Protein AF-A0A0F5K0W7-F1 (afdb_monomer_lite)

Foldseek 3Di:
DCPVLVVLVVVLVVLDDPPPDLPVCVVVPDPDDDDPPCPPCVVVDDLVVVVVCVVPDDLSSLVSQLSPDVSSVVSSCVSQVLSVVLVVVLVCCLVVVDPLQPCVSLVSLVPRPDPLSSLVSLLSSLVSHPPVSLVVLVVDPDPSSRVLVVLVVVLVVLVVVADFLGPDPSSQSSLLSSLSSCVSSVVPPDLVVNLVSVNRYDPQCLLVSLVVQLVDPVSLVVSLSSLLSQLPPADYAHDLVSLLSSLQSQLLDPPDDDPDPDDPPVLQLQSQVVSVVSCCNRNNDDDPVSVVSSLLSNLLCLLVSADQQRACVSVSSQSSNPNPDLVSQLSSVVSCCVVPVPGHVHPHDRPVVVVVVVVVVVVVVVVVVVDD

Sequence (372 aa):
MQIIPNAFSYASSRLLEPWFSVDDSAKQASCDDVNHSAGTHLENIPGDIFKAGKLQLSTRSIVTLASTSKRLATFMESLFPQLFNALSEIRAVHTGWMPLLSSDVITSIQAHPRKTDQTALLRKLVMGIPASKIFLERALPDGLCIFSADLKSIIAAIEKEISKPTQSSQEAFSLLDILVIRFMSGSGVTRNSLTDSLDLFDKALLPAMIVSVNAEPLLQRLSYEISVYLCARHQVDVSDEVAGIIANNLFFDHNWTPVVWESSFLYKRSKGEFVRKRMESGLGLFTQSQWSAIDKRVASRIHLALPYRPGEKFDDLCQAWREDDAAFVIQAEEATIAAEPHYDFGDRVMVGVHLRSKWAVSATALDLWSGR

Radius of gyration: 25.08 Å; chains: 1; bounding box: 58×55×75 Å

pLDDT: mean 70.67, std 18.23, range [27.05, 95.94]

Secondary structure (DSSP, 8-state):
--HHHHHHHHHHHTS---S--SSHHHHH--SS---TT---GGGGS-HHHHHHTTTT--HHHHHHHHTT-HHHHHHHHHH-HHHHHHHHHHHHHHTTSS-TT-HHHHHHHHTSS-HHHHHHHHHHHHHTS-HHHHHHHHTSPTTT-HHHHHHHHHHHHHHHHS-SS-SSHHHHHHHHHHHHHHHHHTS---HHHHHHHHTTS-GGGHHHHHHHHHT-GGGHHHHHHHHHHHHHH------HHHHHHHHHHHHH-TT---SS-S-TTHHHHTHHHHHHHHHHHHH-PPPHHHHHHHHHHHHTTTGGGS-SS-THHHHHHHHHHSTT-HHHHHHHHHHHHHH-TT---TTPPPHHHHHHHHHHHHHHHHHHHHT-

Structure (mmCIF, N/CA/C/O backbone):
data_AF-A0A0F5K0W7-F1
#
_entry.id   AF-A0A0F5K0W7-F1
#
loop_
_atom_site.group_PDB
_atom_site.id
_atom_site.type_symbol
_atom_site.label_atom_id
_atom_site.label_alt_id
_atom_site.label_comp_id
_atom_site.label_asym_id
_atom_site.label_entity_id
_atom_site.label_seq_id
_atom_site.pdbx_PDB_ins_code
_atom_site.Cartn_x
_atom_site.Cartn_y
_atom_site.Cartn_z
_atom_site.occupancy
_atom_site.B_iso_or_equiv
_atom_site.auth_seq_id
_atom_site.auth_comp_id
_atom_site.auth_asym_id
_atom_site.auth_atom_id
_atom_site.pdbx_PDB_model_num
ATOM 1 N N . MET A 1 1 ? -8.226 -27.671 18.596 1.00 30.97 1 MET A N 1
ATOM 2 C CA . MET A 1 1 ? -9.580 -27.401 18.057 1.00 30.97 1 MET A CA 1
ATOM 3 C C . MET A 1 1 ? -9.562 -26.069 17.283 1.00 30.97 1 MET A C 1
ATOM 5 O O . MET A 1 1 ? -10.127 -25.090 17.736 1.00 30.97 1 MET A O 1
ATOM 9 N N . GLN A 1 2 ? -8.836 -26.010 16.153 1.00 32.31 2 GLN A N 1
ATOM 10 C CA . GLN A 1 2 ? -8.527 -24.781 15.375 1.00 32.31 2 GLN A CA 1
ATOM 11 C C . GLN A 1 2 ? -9.157 -24.766 13.963 1.00 32.31 2 GLN A C 1
ATOM 13 O O . GLN A 1 2 ? -8.896 -23.877 13.160 1.00 32.31 2 GLN A O 1
ATOM 18 N N . ILE A 1 3 ? -9.990 -25.759 13.641 1.00 29.61 3 ILE A N 1
ATOM 19 C CA . ILE A 1 3 ? -10.508 -25.976 12.280 1.00 29.61 3 ILE A CA 1
ATOM 20 C C . ILE A 1 3 ? -11.570 -24.924 11.913 1.00 29.61 3 ILE A C 1
ATOM 22 O O . ILE A 1 3 ? -11.612 -24.444 10.786 1.00 29.61 3 ILE A O 1
ATOM 26 N N . ILE A 1 4 ? -12.385 -24.512 12.888 1.00 35.84 4 ILE A N 1
ATOM 27 C CA . ILE A 1 4 ? -13.509 -23.589 12.685 1.00 35.84 4 ILE A CA 1
ATOM 28 C C . ILE A 1 4 ? -13.036 -22.137 12.427 1.00 35.84 4 ILE A C 1
ATOM 30 O O . ILE A 1 4 ? -13.478 -21.551 11.441 1.00 35.84 4 ILE A O 1
ATOM 34 N N . PRO A 1 5 ? -12.094 -21.554 13.200 1.00 35.94 5 PRO A N 1
ATOM 35 C CA . PRO A 1 5 ? -11.584 -20.199 12.943 1.00 35.94 5 PRO A CA 1
ATOM 36 C C . PRO A 1 5 ? -10.855 -20.066 11.603 1.00 35.94 5 PRO A C 1
ATOM 38 O O . PRO A 1 5 ? -11.023 -19.071 10.901 1.00 35.94 5 PRO A O 1
ATOM 41 N N . ASN A 1 6 ? -10.091 -21.092 11.215 1.00 33.91 6 ASN A N 1
ATOM 42 C CA . ASN A 1 6 ? -9.375 -21.104 9.941 1.00 33.91 6 ASN A CA 1
ATOM 43 C C . ASN A 1 6 ? -10.338 -21.202 8.750 1.00 33.91 6 ASN A C 1
ATOM 45 O O . ASN A 1 6 ? -10.111 -20.542 7.739 1.00 33.91 6 ASN A O 1
ATOM 49 N N . ALA A 1 7 ? -11.443 -21.945 8.882 1.00 33.09 7 ALA A N 1
ATOM 50 C CA . ALA A 1 7 ? -12.484 -22.016 7.858 1.00 33.09 7 ALA A CA 1
ATOM 51 C C . ALA A 1 7 ? -13.219 -20.675 7.674 1.00 33.09 7 ALA A C 1
ATOM 53 O O . ALA A 1 7 ? -13.471 -20.269 6.541 1.00 33.09 7 ALA A O 1
ATOM 54 N N . PHE A 1 8 ? -13.499 -19.945 8.761 1.00 38.56 8 PHE A N 1
ATOM 55 C CA . PHE A 1 8 ? -14.116 -18.614 8.683 1.00 38.56 8 PHE A CA 1
ATOM 56 C C . PHE A 1 8 ? -13.160 -17.541 8.155 1.00 38.56 8 PHE A C 1
ATOM 58 O O . PHE A 1 8 ? -13.559 -16.728 7.323 1.00 38.56 8 PHE A O 1
ATOM 65 N N . SER A 1 9 ? -11.891 -17.573 8.569 1.00 36.81 9 SER A N 1
ATOM 66 C CA . SER A 1 9 ? -10.851 -16.687 8.033 1.00 36.81 9 SER A CA 1
ATOM 67 C C . SER A 1 9 ? -10.654 -16.915 6.526 1.00 36.81 9 SER A C 1
ATOM 69 O O . SER A 1 9 ? -10.636 -15.959 5.751 1.00 36.81 9 SER A O 1
ATOM 71 N N . TYR A 1 10 ? -10.645 -18.177 6.081 1.00 33.28 10 TYR A N 1
ATOM 72 C CA . TYR A 1 10 ? -10.545 -18.556 4.667 1.00 33.28 10 TYR A CA 1
ATOM 73 C C . TYR A 1 10 ? -11.787 -18.188 3.837 1.00 33.28 10 TYR A C 1
ATOM 75 O O . TYR A 1 10 ? -11.666 -17.752 2.695 1.00 33.28 10 TYR A O 1
ATOM 83 N N . ALA A 1 11 ? -12.991 -18.324 4.399 1.00 32.62 11 ALA A N 1
ATOM 84 C CA . ALA A 1 11 ? -14.217 -17.877 3.737 1.00 32.62 11 ALA A CA 1
ATOM 85 C C . ALA A 1 11 ? -14.255 -16.343 3.601 1.00 32.62 11 ALA A C 1
ATOM 87 O O . ALA A 1 11 ? -14.643 -15.828 2.555 1.00 32.62 11 ALA A O 1
ATOM 88 N N . SER A 1 12 ? -13.780 -15.612 4.617 1.00 34.91 12 SER A N 1
ATOM 89 C CA . SER A 1 12 ? -13.708 -14.144 4.596 1.00 34.91 12 SER A CA 1
ATOM 90 C C . SER A 1 12 ? -12.637 -13.592 3.646 1.00 34.91 12 SER A C 1
ATOM 92 O O . SER A 1 12 ? -12.814 -12.513 3.086 1.00 34.91 12 SER A O 1
ATOM 94 N N . SER A 1 13 ? -11.547 -14.333 3.410 1.00 32.16 13 SER A N 1
ATOM 95 C CA . SER A 1 13 ? -10.479 -13.928 2.488 1.00 32.16 13 SER A CA 1
ATOM 96 C C . SER A 1 13 ? -10.826 -14.148 1.013 1.00 32.16 13 SER A C 1
ATOM 98 O O . SER A 1 13 ? -10.194 -13.543 0.153 1.00 32.16 13 SER A O 1
ATOM 100 N N . ARG A 1 14 ? -11.839 -14.970 0.703 1.00 28.52 14 ARG A N 1
ATOM 101 C CA . ARG A 1 14 ? -12.326 -15.198 -0.669 1.00 28.52 14 ARG A CA 1
ATOM 102 C C . ARG A 1 14 ? -13.429 -14.235 -1.126 1.00 28.52 14 ARG A C 1
ATOM 104 O O . ARG A 1 14 ? -13.763 -14.245 -2.303 1.00 28.52 14 ARG A O 1
ATOM 111 N N . LEU A 1 15 ? -13.963 -13.398 -0.235 1.00 33.66 15 LEU A N 1
ATOM 112 C CA . LEU A 1 15 ? -15.050 -12.441 -0.509 1.00 33.66 15 LEU A CA 1
ATOM 113 C C . LEU A 1 15 ? -14.541 -10.995 -0.675 1.00 33.66 15 LEU A C 1
ATOM 115 O O . LEU A 1 15 ? -15.207 -10.040 -0.287 1.00 33.66 15 LEU A O 1
ATOM 119 N N . LEU A 1 16 ? -13.321 -10.829 -1.192 1.00 32.06 16 LEU A N 1
ATOM 120 C CA . LEU A 1 16 ? -12.657 -9.530 -1.305 1.00 32.06 16 LEU A CA 1
ATOM 121 C C . LEU A 1 16 ? -13.256 -8.670 -2.424 1.00 32.06 16 LEU A C 1
ATOM 123 O O . LEU A 1 16 ? -12.760 -8.677 -3.545 1.00 32.06 16 LEU A O 1
ATOM 127 N N . GLU A 1 17 ? -14.242 -7.852 -2.073 1.00 27.05 17 GLU A N 1
ATOM 128 C CA . GLU A 1 17 ? -14.371 -6.509 -2.638 1.00 27.05 17 GLU A CA 1
ATOM 129 C C . GLU A 1 17 ? -13.842 -5.465 -1.637 1.00 27.05 17 GLU A C 1
ATOM 131 O O . GLU A 1 17 ? -13.806 -5.718 -0.421 1.00 27.05 17 GLU A O 1
ATOM 136 N N . PRO A 1 18 ? -13.357 -4.304 -2.122 1.00 36.78 18 PRO A N 1
ATOM 137 C CA . PRO A 1 18 ? -12.965 -3.205 -1.252 1.00 36.78 18 PRO A CA 1
ATOM 138 C C . PRO A 1 18 ? -14.146 -2.779 -0.370 1.00 36.78 18 PRO A C 1
ATOM 140 O O . PRO A 1 18 ? -15.302 -2.988 -0.712 1.00 36.78 18 PRO A O 1
ATOM 143 N N . TRP A 1 19 ? -13.845 -2.179 0.785 1.00 42.19 19 TRP A N 1
ATOM 144 C CA . TRP A 1 19 ? -14.785 -1.742 1.834 1.00 42.19 19 TRP A CA 1
ATOM 145 C C . TRP A 1 19 ? -15.784 -0.638 1.409 1.00 42.19 19 TRP A C 1
ATOM 147 O O . TRP A 1 19 ? -16.228 0.164 2.234 1.00 42.19 19 TRP A O 1
ATOM 157 N N . PHE A 1 20 ? -16.163 -0.584 0.137 1.00 34.59 20 PHE A N 1
ATOM 158 C CA . PHE A 1 20 ? -17.226 0.266 -0.355 1.00 34.59 20 PHE A CA 1
ATOM 159 C C . PHE A 1 20 ? -18.557 -0.462 -0.201 1.00 34.59 20 PHE A C 1
ATOM 161 O O . PHE A 1 20 ? -18.975 -1.269 -1.019 1.00 34.59 20 PHE A O 1
ATOM 168 N N . SER A 1 21 ? -19.226 -0.085 0.886 1.00 37.56 21 SER A N 1
ATOM 169 C CA . SER A 1 21 ? -20.634 -0.335 1.156 1.00 37.56 21 SER A CA 1
ATOM 170 C C . SER A 1 21 ? -20.972 -1.752 1.659 1.00 37.56 21 SER A C 1
ATOM 172 O O . SER A 1 21 ? -20.911 -2.750 0.960 1.00 37.56 21 SER A O 1
ATOM 174 N N . VAL A 1 22 ? -21.412 -1.826 2.914 1.00 40.69 22 VAL A N 1
ATOM 175 C CA . VAL A 1 22 ? -22.275 -2.928 3.384 1.00 40.69 22 VAL A CA 1
ATOM 176 C C . VAL A 1 22 ? -23.749 -2.605 3.071 1.00 40.69 22 VAL A C 1
ATOM 178 O O . VAL A 1 22 ? -24.625 -3.449 3.204 1.00 40.69 22 VAL A O 1
ATOM 181 N N . ASP A 1 23 ? -24.024 -1.380 2.613 1.00 40.03 23 ASP A N 1
ATOM 182 C CA . ASP A 1 23 ? -25.371 -0.824 2.485 1.00 40.03 23 ASP A CA 1
ATOM 183 C C . ASP A 1 23 ? -25.752 -0.490 1.031 1.00 40.03 23 ASP A C 1
ATOM 185 O O . ASP A 1 23 ? -26.920 -0.629 0.683 1.00 40.03 23 ASP A O 1
ATOM 189 N N . ASP A 1 24 ? -24.804 -0.115 0.156 1.00 35.53 24 ASP A N 1
ATOM 190 C CA . ASP A 1 24 ? -25.117 0.072 -1.271 1.00 35.53 24 ASP A CA 1
ATOM 191 C C . ASP A 1 24 ? -25.208 -1.282 -1.975 1.00 35.53 24 ASP A C 1
ATOM 193 O O . ASP A 1 24 ? -26.131 -1.469 -2.748 1.00 35.53 24 ASP A O 1
ATOM 197 N N . SER A 1 25 ? -24.411 -2.289 -1.607 1.00 37.06 25 SER A N 1
ATOM 198 C CA . SER A 1 25 ? -24.543 -3.666 -2.113 1.00 37.06 25 SER A CA 1
ATOM 199 C C . SER A 1 25 ? -25.869 -4.312 -1.688 1.00 37.06 25 SER A C 1
ATOM 201 O O . SER A 1 25 ? -26.486 -5.047 -2.454 1.00 37.06 25 SER A O 1
ATOM 203 N N . ALA A 1 26 ? -26.359 -3.995 -0.483 1.00 37.88 26 ALA A N 1
ATOM 204 C CA . ALA A 1 26 ? -27.650 -4.469 0.021 1.00 37.88 26 ALA A CA 1
ATOM 205 C C . ALA A 1 26 ? -28.857 -3.695 -0.551 1.00 37.88 26 ALA A C 1
ATOM 207 O O . ALA A 1 26 ? -29.987 -4.181 -0.460 1.00 37.88 26 ALA A O 1
ATOM 208 N N . LYS A 1 27 ? -28.632 -2.507 -1.133 1.00 34.78 27 LYS A N 1
ATOM 209 C CA . LYS A 1 27 ? -29.657 -1.682 -1.801 1.00 34.78 27 LYS A CA 1
ATOM 210 C C . LYS A 1 27 ? -29.609 -1.753 -3.334 1.00 34.78 27 LYS A C 1
ATOM 212 O O . LYS A 1 27 ? -30.635 -1.503 -3.957 1.00 34.78 27 LYS A O 1
ATOM 217 N N . GLN A 1 28 ? -28.464 -2.088 -3.932 1.00 34.53 28 GLN A N 1
ATOM 218 C CA . GLN A 1 28 ? -28.233 -2.208 -5.381 1.00 34.53 28 GLN A CA 1
ATOM 219 C C . GLN A 1 28 ? -28.336 -3.640 -5.905 1.00 34.53 28 GLN A C 1
ATOM 221 O O . GLN A 1 28 ? -28.345 -3.819 -7.120 1.00 34.53 28 GLN A O 1
ATOM 226 N N . ALA A 1 29 ? -28.445 -4.653 -5.041 1.00 32.25 29 ALA A N 1
ATOM 227 C CA . ALA A 1 29 ? -28.827 -5.988 -5.482 1.00 32.25 29 ALA A CA 1
ATOM 228 C C . ALA A 1 29 ? -30.265 -5.941 -6.031 1.00 32.25 29 ALA A C 1
ATOM 230 O O . ALA A 1 29 ? -31.238 -6.065 -5.283 1.00 32.25 29 ALA A O 1
ATOM 231 N N . SER A 1 30 ? -30.403 -5.709 -7.340 1.00 28.11 30 SER A N 1
ATOM 232 C CA . SER A 1 30 ? -31.647 -5.950 -8.062 1.00 28.11 30 SER A CA 1
ATOM 233 C C . SER A 1 30 ? -32.025 -7.414 -7.869 1.00 28.11 30 SER A C 1
ATOM 235 O O . SER A 1 30 ? -31.186 -8.296 -8.031 1.00 28.11 30 SER A O 1
ATOM 237 N N . CYS A 1 31 ? -33.282 -7.661 -7.505 1.00 35.91 31 CYS A N 1
ATOM 238 C CA . CYS A 1 31 ? -33.811 -8.979 -7.150 1.00 35.91 31 CYS A CA 1
ATOM 239 C C . CYS A 1 31 ? -33.780 -10.036 -8.265 1.00 35.91 31 CYS A C 1
ATOM 241 O O . CYS A 1 31 ? -34.211 -11.155 -8.008 1.00 35.91 31 CYS A O 1
ATOM 243 N N . ASP A 1 32 ? -33.271 -9.734 -9.453 1.00 33.06 32 ASP A N 1
ATOM 244 C CA . ASP A 1 32 ? -33.371 -10.628 -10.597 1.00 33.06 32 ASP A CA 1
ATOM 245 C C . ASP A 1 32 ? -31.965 -10.951 -11.133 1.00 33.06 32 ASP A C 1
ATOM 247 O O . ASP A 1 32 ? -31.176 -10.052 -11.415 1.00 33.06 32 ASP A O 1
ATOM 251 N N . ASP A 1 33 ? -31.680 -12.254 -11.238 1.00 33.34 33 ASP A N 1
ATOM 252 C CA . ASP A 1 33 ? -30.518 -12.907 -11.871 1.00 33.34 33 ASP A CA 1
ATOM 253 C C . ASP A 1 33 ? -29.258 -13.230 -11.042 1.00 33.34 33 ASP A C 1
ATOM 255 O O . ASP A 1 33 ? -28.126 -13.049 -11.495 1.00 33.34 33 ASP A O 1
ATOM 259 N N . VAL A 1 34 ? -29.418 -13.902 -9.892 1.00 32.62 34 VAL A N 1
ATOM 260 C CA . VAL A 1 34 ? -28.357 -14.800 -9.382 1.00 32.62 34 VAL A CA 1
ATOM 261 C C . VAL A 1 34 ? -28.917 -16.194 -9.103 1.00 32.62 34 VAL A C 1
ATOM 263 O O . VAL A 1 34 ? -29.712 -16.400 -8.189 1.00 32.62 34 VAL A O 1
ATOM 266 N N . ASN A 1 35 ? -28.471 -17.163 -9.910 1.00 28.80 35 ASN A N 1
ATOM 267 C CA . ASN A 1 35 ? -28.761 -18.595 -9.810 1.00 28.80 35 ASN A CA 1
ATOM 268 C C . ASN A 1 35 ? -28.823 -19.102 -8.354 1.00 28.80 35 ASN A C 1
ATOM 270 O O . ASN A 1 35 ? -27.815 -19.151 -7.648 1.00 28.80 35 ASN A O 1
ATOM 274 N N . HIS A 1 36 ? -29.999 -19.579 -7.940 1.00 31.27 36 HIS A N 1
ATOM 275 C CA . HIS A 1 36 ? -30.309 -20.135 -6.615 1.00 31.27 36 HIS A CA 1
ATOM 276 C C . HIS A 1 36 ? -29.598 -21.461 -6.249 1.00 31.27 36 HIS A C 1
ATOM 278 O O . HIS A 1 36 ? -30.048 -22.173 -5.354 1.00 31.27 36 HIS A O 1
ATOM 284 N N . SER A 1 37 ? -28.483 -21.833 -6.885 1.00 30.11 37 SER A N 1
ATOM 285 C CA . SER A 1 37 ? -27.808 -23.116 -6.616 1.00 30.11 37 SER A CA 1
ATOM 286 C C . SER A 1 37 ? -26.616 -23.038 -5.654 1.00 30.11 37 SER A C 1
ATOM 288 O O . SER A 1 37 ? -26.008 -24.066 -5.371 1.00 30.11 37 SER A O 1
ATOM 290 N N . ALA A 1 38 ? -26.282 -21.860 -5.118 1.00 36.34 38 ALA A N 1
ATOM 291 C CA . ALA A 1 38 ? -25.220 -21.683 -4.121 1.00 36.34 38 ALA A CA 1
ATOM 292 C C . ALA A 1 38 ? -25.769 -21.057 -2.828 1.00 36.34 38 ALA A C 1
ATOM 294 O O . ALA A 1 38 ? -25.321 -20.001 -2.392 1.00 36.34 38 ALA A O 1
ATOM 295 N N . GLY A 1 39 ? -26.768 -21.699 -2.212 1.00 39.50 39 GLY A N 1
ATOM 296 C CA . GLY A 1 39 ? -27.176 -21.359 -0.848 1.00 39.50 39 GLY A CA 1
ATOM 297 C C . GLY A 1 39 ? -25.968 -21.479 0.082 1.00 39.50 39 GLY A C 1
ATOM 298 O O . GLY A 1 39 ? -25.408 -22.564 0.250 1.00 39.50 39 GLY A O 1
ATOM 299 N N . THR A 1 40 ? -25.511 -20.361 0.638 1.00 48.56 40 THR A N 1
ATOM 300 C CA . THR A 1 40 ? -24.320 -20.298 1.483 1.00 48.56 40 THR A CA 1
ATOM 301 C C . THR A 1 40 ? -24.533 -21.165 2.727 1.00 48.56 40 THR A C 1
ATOM 303 O O . THR A 1 40 ? -25.289 -20.825 3.633 1.00 48.56 40 THR A O 1
ATOM 306 N N . HIS A 1 41 ? -23.826 -22.300 2.811 1.00 53.25 41 HIS A N 1
ATOM 307 C CA . HIS A 1 41 ? -23.847 -23.232 3.954 1.00 53.25 41 HIS A CA 1
ATOM 308 C C . HIS A 1 41 ? -23.580 -22.568 5.327 1.00 53.25 41 HIS A C 1
ATOM 310 O O . HIS A 1 41 ? -23.827 -23.177 6.366 1.00 53.25 41 HIS A O 1
ATOM 316 N N . LEU A 1 42 ? -23.102 -21.319 5.334 1.00 54.22 42 LEU A N 1
ATOM 317 C CA . LEU A 1 42 ? -22.900 -20.463 6.503 1.00 54.22 42 LEU A CA 1
ATOM 318 C C . LEU A 1 42 ? -24.201 -20.143 7.257 1.00 54.22 42 LEU A C 1
ATOM 320 O O . LEU A 1 42 ? -24.168 -20.035 8.480 1.00 54.22 42 LEU A O 1
ATOM 324 N N . GLU A 1 43 ? -25.343 -20.042 6.571 1.00 55.03 43 GLU A N 1
ATOM 325 C CA . GLU A 1 43 ? -26.634 -19.728 7.212 1.00 55.03 43 GLU A CA 1
ATOM 326 C C . GLU A 1 43 ? -27.202 -20.886 8.046 1.00 55.03 43 GLU A C 1
ATOM 328 O O . GLU A 1 43 ? -28.084 -20.684 8.882 1.00 55.03 43 GLU A O 1
ATOM 333 N N . ASN A 1 44 ? -26.671 -22.094 7.837 1.00 58.22 44 ASN A N 1
ATOM 334 C CA . ASN A 1 44 ? -27.056 -23.305 8.559 1.00 58.22 44 ASN A CA 1
ATOM 335 C C . ASN A 1 44 ? -26.178 -23.566 9.791 1.00 58.22 44 ASN A C 1
ATOM 337 O O . ASN A 1 44 ? -26.414 -24.536 10.511 1.00 58.22 44 ASN A O 1
ATOM 341 N N . ILE A 1 45 ? -25.159 -22.735 10.040 1.00 59.41 45 ILE A N 1
ATOM 342 C CA . ILE A 1 45 ? -24.283 -22.890 11.201 1.00 59.41 45 ILE A CA 1
ATOM 343 C C . ILE A 1 45 ? -25.043 -22.433 12.457 1.00 59.41 45 ILE A C 1
ATOM 345 O O . ILE A 1 45 ? -25.474 -21.279 12.521 1.00 59.41 45 ILE A O 1
ATOM 349 N N . PRO A 1 46 ? -25.193 -23.298 13.481 1.00 59.88 46 PRO A N 1
ATOM 350 C CA . PRO A 1 46 ? -25.851 -22.938 14.730 1.00 59.88 46 PRO A CA 1
ATOM 351 C C . PRO A 1 46 ? -25.249 -21.683 15.360 1.00 59.88 46 PRO A C 1
ATOM 353 O O . PRO A 1 46 ? -24.029 -21.566 15.505 1.00 59.88 46 PRO A O 1
ATOM 356 N N . GLY A 1 47 ? -26.110 -20.769 15.810 1.00 54.72 47 GLY A N 1
ATOM 357 C CA . GLY A 1 47 ? -25.682 -19.511 16.424 1.00 54.72 47 GLY A CA 1
ATOM 358 C C . GLY A 1 47 ? -24.772 -19.692 17.644 1.00 54.72 47 GLY A C 1
ATOM 359 O O . GLY A 1 47 ? -23.959 -18.821 17.946 1.00 54.72 47 GLY A O 1
ATOM 360 N N . ASP A 1 48 ? -24.835 -20.845 18.307 1.00 57.62 48 ASP A N 1
ATOM 361 C CA . ASP A 1 48 ? -23.981 -21.169 19.450 1.00 57.62 48 ASP A CA 1
ATOM 362 C C . ASP A 1 48 ? -22.521 -21.446 19.054 1.00 57.62 48 ASP A C 1
ATOM 364 O O . ASP A 1 48 ? -21.618 -21.177 19.844 1.00 57.62 48 ASP A O 1
ATOM 368 N N . ILE A 1 49 ? -22.255 -21.858 17.807 1.00 59.16 49 ILE A N 1
ATOM 369 C CA . ILE A 1 49 ? -20.890 -21.959 17.262 1.00 59.16 49 ILE A CA 1
ATOM 370 C C . ILE A 1 49 ? -20.299 -20.559 17.056 1.00 59.16 49 ILE A C 1
ATOM 372 O O . ILE A 1 49 ? -19.134 -20.325 17.379 1.00 59.16 49 ILE A O 1
ATOM 376 N N . PHE A 1 50 ? -21.106 -19.595 16.607 1.00 59.78 50 PHE A N 1
ATOM 377 C CA . PHE A 1 50 ? -20.682 -18.195 16.510 1.00 59.78 50 PHE A CA 1
ATOM 378 C C . PHE A 1 50 ? -20.496 -17.543 17.883 1.00 59.78 50 PHE A C 1
ATOM 380 O O . PHE A 1 50 ? -19.544 -16.787 18.076 1.00 59.78 50 PHE A O 1
ATOM 387 N N . LYS A 1 51 ? -21.342 -17.875 18.868 1.00 59.81 51 LYS A N 1
ATOM 388 C CA . LYS A 1 51 ? -21.148 -17.442 20.263 1.00 59.81 51 LYS A CA 1
ATOM 389 C C . LYS A 1 51 ? -19.878 -18.040 20.873 1.00 59.81 51 LYS A C 1
ATOM 391 O O . LYS A 1 51 ? -19.153 -17.323 21.556 1.00 59.81 51 LYS A O 1
ATOM 396 N N . ALA A 1 52 ? -19.568 -19.307 20.597 1.00 57.97 52 ALA A N 1
ATOM 397 C CA . ALA A 1 52 ? -18.324 -19.942 21.037 1.00 57.97 52 ALA A CA 1
ATOM 398 C C . ALA A 1 52 ? -17.090 -19.327 20.348 1.00 57.97 52 ALA A C 1
ATOM 400 O O . ALA A 1 52 ? -16.054 -19.127 20.977 1.00 57.97 52 ALA A O 1
ATOM 401 N N . GLY A 1 53 ? -17.223 -18.950 19.073 1.00 54.19 53 GLY A N 1
ATOM 402 C CA . GLY A 1 53 ? -16.204 -18.237 18.301 1.00 54.19 53 GLY A CA 1
ATOM 403 C C . GLY A 1 53 ? -16.118 -16.737 18.591 1.00 54.19 53 GLY A C 1
ATOM 404 O O . GLY A 1 53 ? -15.246 -16.077 18.021 1.00 54.19 53 GLY A O 1
ATOM 405 N N . LYS A 1 54 ? -16.976 -16.193 19.475 1.00 56.56 54 LYS A N 1
ATOM 406 C CA . LYS A 1 54 ? -17.111 -14.750 19.718 1.00 56.56 54 LYS A CA 1
ATOM 407 C C . LYS A 1 54 ? -15.746 -14.121 19.931 1.00 56.56 54 LYS A C 1
ATOM 409 O O . LYS A 1 54 ? -15.471 -13.133 19.268 1.00 56.56 54 LYS A O 1
ATOM 414 N N . LEU A 1 55 ? -14.890 -14.732 20.757 1.00 52.97 55 LEU A N 1
ATOM 415 C CA . LEU A 1 55 ? -13.550 -14.262 21.149 1.00 52.97 55 LEU A CA 1
ATOM 416 C C . LEU A 1 55 ? -12.453 -14.373 20.078 1.00 52.97 55 LEU A C 1
ATOM 418 O O . LEU A 1 55 ? -11.391 -13.790 20.269 1.00 52.97 55 LEU A O 1
ATOM 422 N N . GLN A 1 56 ? -12.677 -15.102 18.984 1.00 62.16 56 GLN A N 1
ATOM 423 C CA . GLN A 1 56 ? -11.618 -15.449 18.024 1.00 62.16 56 GLN A CA 1
ATOM 424 C C . GLN A 1 56 ? -11.786 -14.796 16.649 1.00 62.16 56 GLN A C 1
ATOM 426 O O . GLN A 1 56 ? -10.832 -14.749 15.876 1.00 62.16 56 GLN A O 1
ATOM 431 N N . LEU A 1 57 ? -12.976 -14.283 16.330 1.00 66.62 57 LEU A N 1
ATOM 432 C CA . LEU A 1 57 ? -13.203 -13.570 15.075 1.00 66.62 57 LEU A CA 1
ATOM 433 C C . LEU A 1 57 ? -12.659 -12.141 15.166 1.00 66.62 57 LEU A C 1
ATOM 435 O O . LEU A 1 57 ? -12.968 -11.411 16.109 1.00 66.62 57 LEU A O 1
ATOM 439 N N . SER A 1 58 ? -11.869 -11.740 14.168 1.00 66.00 58 SER A N 1
ATOM 440 C CA . SER A 1 58 ? -11.427 -10.352 14.010 1.00 66.00 58 SER A CA 1
ATOM 441 C C . SER A 1 58 ? -12.591 -9.450 13.597 1.00 66.00 58 SER A C 1
ATOM 443 O O . SER A 1 58 ? -13.520 -9.913 12.929 1.00 66.00 58 SER A O 1
ATOM 445 N N . THR A 1 59 ? -12.510 -8.149 13.903 1.00 69.25 59 THR A N 1
ATOM 446 C CA . THR A 1 59 ? -13.479 -7.141 13.426 1.00 69.25 59 THR A CA 1
ATOM 447 C C . THR A 1 59 ? -13.763 -7.268 11.929 1.00 69.25 59 THR A C 1
ATOM 449 O O . THR A 1 59 ? -14.919 -7.278 11.513 1.00 69.25 59 THR A O 1
ATOM 452 N N . ARG A 1 60 ? -12.716 -7.447 11.112 1.00 65.88 60 ARG A N 1
ATOM 453 C CA . ARG A 1 60 ? -12.853 -7.646 9.663 1.00 65.88 60 ARG A CA 1
ATOM 454 C C . ARG A 1 60 ? -13.722 -8.856 9.331 1.00 65.88 60 ARG A C 1
ATOM 456 O O . ARG A 1 60 ? -14.632 -8.732 8.527 1.00 65.88 60 ARG A O 1
ATOM 463 N N . SER A 1 61 ? -13.468 -9.997 9.969 1.00 70.19 61 SER A N 1
ATOM 464 C CA . SER A 1 61 ? -14.230 -11.226 9.721 1.00 70.19 61 SER A CA 1
ATOM 465 C C . SER A 1 61 ? -15.698 -11.059 10.109 1.00 70.19 61 SER A C 1
ATOM 467 O O . SER A 1 61 ? -16.576 -11.496 9.375 1.00 70.19 61 SER A O 1
ATOM 469 N N . ILE A 1 62 ? -15.968 -10.394 11.237 1.00 74.75 62 ILE A N 1
ATOM 470 C CA . ILE A 1 62 ? -17.331 -10.131 11.720 1.00 74.75 62 ILE A CA 1
ATOM 471 C C . ILE A 1 62 ? -18.093 -9.252 10.721 1.00 74.75 62 ILE A C 1
ATOM 473 O O . ILE A 1 62 ? -19.216 -9.582 10.344 1.00 74.75 62 ILE A O 1
ATOM 477 N N . VAL A 1 63 ? -17.470 -8.168 10.252 1.00 71.75 63 VAL A N 1
ATOM 478 C CA . VAL A 1 63 ? -18.079 -7.247 9.281 1.00 71.75 63 VAL A CA 1
ATOM 479 C C . VAL A 1 63 ? -18.273 -7.917 7.921 1.00 71.75 63 VAL A C 1
ATOM 481 O O . VAL A 1 63 ? -19.346 -7.793 7.343 1.00 71.75 63 VAL A O 1
ATOM 484 N N . THR A 1 64 ? -17.285 -8.667 7.427 1.00 68.38 64 THR A N 1
ATOM 485 C CA . THR A 1 64 ? -17.410 -9.410 6.164 1.00 68.38 64 THR A CA 1
ATOM 486 C C . THR A 1 64 ? -18.518 -10.454 6.241 1.00 68.38 64 THR A C 1
ATOM 488 O O . THR A 1 64 ? -19.279 -10.605 5.296 1.00 68.38 64 THR A O 1
ATOM 491 N N . LEU A 1 65 ? -18.667 -11.155 7.367 1.00 71.75 65 LEU A N 1
ATOM 492 C CA . LEU A 1 65 ? -19.789 -12.076 7.552 1.00 71.75 65 LEU A CA 1
ATOM 493 C C . LEU A 1 65 ? -21.126 -11.328 7.550 1.00 71.75 65 LEU A C 1
ATOM 495 O O . LEU A 1 65 ? -22.062 -11.773 6.890 1.00 71.75 65 LEU A O 1
ATOM 499 N N . ALA A 1 66 ? -21.211 -10.180 8.222 1.00 74.69 66 ALA A N 1
ATOM 500 C CA . ALA A 1 66 ? -22.414 -9.353 8.207 1.00 74.69 66 ALA A CA 1
ATOM 501 C C . ALA A 1 66 ? -22.776 -8.861 6.796 1.00 74.69 66 ALA A C 1
ATOM 503 O O . ALA A 1 66 ? -23.953 -8.790 6.467 1.00 74.69 66 ALA A O 1
ATOM 504 N N . SER A 1 67 ? -21.794 -8.594 5.932 1.00 67.62 67 SER A N 1
ATOM 505 C CA . SER A 1 67 ? -22.045 -8.134 4.562 1.00 67.62 67 SER A CA 1
ATOM 506 C C . SER A 1 67 ? -22.450 -9.237 3.579 1.00 67.62 67 SER A C 1
ATOM 508 O O . SER A 1 67 ? -22.776 -8.926 2.440 1.00 67.62 67 SER A O 1
ATOM 510 N N . THR A 1 68 ? -22.436 -10.515 3.977 1.00 68.38 68 THR A N 1
ATOM 511 C CA . THR A 1 68 ? -22.791 -11.623 3.065 1.00 68.38 68 THR A CA 1
ATOM 512 C C . THR A 1 68 ? -24.289 -11.835 2.882 1.00 68.38 68 THR A C 1
ATOM 514 O O . THR A 1 68 ? -24.710 -12.239 1.801 1.00 68.38 68 THR A O 1
ATOM 517 N N . SER A 1 69 ? -25.107 -11.606 3.912 1.00 73.38 69 SER A N 1
ATOM 518 C CA . SER A 1 69 ? -26.563 -11.719 3.799 1.00 73.38 69 SER A CA 1
ATOM 519 C C . SER A 1 69 ? -27.271 -10.922 4.886 1.00 73.38 69 SER A C 1
ATOM 521 O O . SER A 1 69 ? -26.748 -10.739 5.983 1.00 73.38 69 SER A O 1
ATOM 523 N N . LYS A 1 70 ? -28.507 -10.486 4.611 1.00 71.50 70 LYS A N 1
ATOM 524 C CA . LYS A 1 70 ? -29.331 -9.719 5.566 1.00 71.50 70 LYS A CA 1
ATOM 525 C C . LYS A 1 70 ? -29.528 -10.461 6.890 1.00 71.50 70 LYS A C 1
ATOM 527 O O . LYS A 1 70 ? -29.523 -9.856 7.955 1.00 71.50 70 LYS A O 1
ATOM 532 N N . ARG A 1 71 ? -29.675 -11.788 6.820 1.00 72.19 71 ARG A N 1
ATOM 533 C CA . ARG A 1 71 ? -29.841 -12.650 7.993 1.00 72.19 71 ARG A CA 1
ATOM 534 C C . ARG A 1 71 ? -28.571 -12.681 8.842 1.00 72.19 71 ARG A C 1
ATOM 536 O O . ARG A 1 71 ? -28.657 -12.567 10.064 1.00 72.19 71 ARG A O 1
ATOM 543 N N . LEU A 1 72 ? -27.407 -12.814 8.204 1.00 71.69 72 LEU A N 1
ATOM 544 C CA . LEU A 1 72 ? -26.118 -12.768 8.892 1.00 71.69 72 LEU A CA 1
ATOM 545 C C . LEU A 1 72 ? -25.814 -11.368 9.430 1.00 71.69 72 LEU A C 1
ATOM 547 O O . LEU A 1 72 ? -25.301 -11.275 10.539 1.00 71.69 72 LEU A O 1
ATOM 551 N N . ALA A 1 73 ? -26.207 -10.301 8.731 1.00 74.25 73 ALA A N 1
ATOM 552 C CA . ALA A 1 73 ? -26.111 -8.928 9.224 1.00 74.25 73 ALA A CA 1
ATOM 553 C C . ALA A 1 73 ? -26.839 -8.761 10.563 1.00 74.25 73 ALA A C 1
ATOM 555 O O . ALA A 1 73 ? -26.200 -8.487 11.577 1.00 74.25 73 ALA A O 1
ATOM 556 N N . THR A 1 74 ? -28.146 -9.046 10.603 1.00 78.31 74 THR A N 1
ATOM 557 C CA . THR A 1 74 ? -28.954 -8.927 11.830 1.00 78.31 74 THR A CA 1
ATOM 558 C C . THR A 1 74 ? -28.409 -9.808 12.956 1.00 78.31 74 THR A C 1
ATOM 560 O O . THR A 1 74 ? -28.380 -9.411 14.123 1.00 78.31 74 THR A O 1
ATOM 563 N N . PHE A 1 75 ? -27.937 -11.010 12.620 1.00 78.69 75 PHE A N 1
ATOM 564 C CA . PHE A 1 75 ? -27.346 -11.913 13.599 1.00 78.69 75 PHE A CA 1
ATOM 565 C C . PHE A 1 75 ? -26.024 -11.371 14.170 1.00 78.69 75 PHE A C 1
ATOM 567 O O . PHE A 1 75 ? -25.854 -11.345 15.391 1.00 78.69 75 PHE A O 1
ATOM 574 N N . MET A 1 76 ? -25.109 -10.886 13.327 1.00 80.81 76 MET A N 1
ATOM 575 C CA . MET A 1 76 ? -23.832 -10.310 13.762 1.00 80.81 76 MET A CA 1
ATOM 576 C C . MET A 1 76 ? -24.023 -9.014 14.552 1.00 80.81 76 MET A C 1
ATOM 578 O O . MET A 1 76 ? -23.377 -8.845 15.587 1.00 80.81 76 MET A O 1
ATOM 582 N N . GLU A 1 77 ? -24.945 -8.147 14.135 1.00 82.06 77 GLU A N 1
ATOM 583 C CA . GLU A 1 77 ? -25.324 -6.933 14.869 1.00 82.06 77 GLU A CA 1
ATOM 584 C C . GLU A 1 77 ? -25.811 -7.263 16.283 1.00 82.06 77 GLU A C 1
ATOM 586 O O . GLU A 1 77 ? -25.367 -6.649 17.253 1.00 82.06 77 GLU A O 1
ATOM 591 N N . SER A 1 78 ? -26.642 -8.300 16.427 1.00 82.12 78 SER A N 1
ATOM 592 C CA . SER A 1 78 ? -27.121 -8.745 17.741 1.00 82.12 78 SER A CA 1
ATOM 593 C C . SER A 1 78 ? -26.007 -9.318 18.632 1.00 82.12 78 SER A C 1
ATOM 595 O O . SER A 1 78 ? -26.034 -9.159 19.854 1.00 82.12 78 SER A O 1
ATOM 597 N N . LEU A 1 79 ? -25.005 -9.979 18.040 1.00 78.50 79 LEU A N 1
ATOM 598 C CA . LEU A 1 79 ? -23.893 -10.589 18.773 1.00 78.50 79 LEU A CA 1
ATOM 599 C C . LEU A 1 79 ? -22.807 -9.583 19.171 1.00 78.50 79 LEU A C 1
ATOM 601 O O . LEU A 1 79 ? -22.161 -9.769 20.215 1.00 78.50 79 LEU A O 1
ATOM 605 N N . PHE A 1 80 ? -22.604 -8.543 18.361 1.00 77.44 80 PHE A N 1
ATOM 606 C CA . PHE A 1 80 ? -21.537 -7.550 18.502 1.00 77.44 80 PHE A CA 1
ATOM 607 C C . PHE A 1 80 ? -22.072 -6.104 18.477 1.00 77.44 80 PHE A C 1
ATOM 609 O O . PHE A 1 80 ? -21.556 -5.278 17.724 1.00 77.44 80 PHE A O 1
ATOM 616 N N . PRO A 1 81 ? -23.059 -5.748 19.319 1.00 80.19 81 PRO A N 1
ATOM 617 C CA . PRO A 1 81 ? -23.744 -4.457 19.226 1.00 80.19 81 PRO A CA 1
ATOM 618 C C . PRO A 1 81 ? -22.792 -3.266 19.389 1.00 80.19 81 PRO A C 1
ATOM 620 O O . PRO A 1 81 ? -22.904 -2.282 18.673 1.00 80.19 81 PRO A O 1
ATOM 623 N N . GLN A 1 82 ? -21.791 -3.374 20.267 1.00 78.81 82 GLN A N 1
ATOM 624 C CA . GLN A 1 82 ? -20.787 -2.323 20.475 1.00 78.81 82 GLN A CA 1
ATOM 625 C C . GLN A 1 82 ? -19.934 -2.062 19.225 1.00 78.81 82 GLN A C 1
ATOM 627 O O . GLN A 1 82 ? -19.632 -0.913 18.920 1.00 78.81 82 GLN A O 1
ATOM 632 N N . LEU A 1 83 ? -19.577 -3.113 18.479 1.00 78.88 83 LEU A N 1
ATOM 633 C CA . LEU A 1 83 ? -18.809 -2.978 17.243 1.00 78.88 83 LEU A CA 1
ATOM 634 C C . LEU A 1 83 ? -19.629 -2.257 16.170 1.00 78.88 83 LEU A C 1
ATOM 636 O O . LEU A 1 83 ? -19.143 -1.317 15.548 1.00 78.88 83 LEU A O 1
ATOM 640 N N . PHE A 1 84 ? -20.874 -2.688 15.956 1.00 80.62 84 PHE A N 1
ATOM 641 C CA . PHE A 1 84 ? -21.735 -2.101 14.929 1.00 80.62 84 PHE A CA 1
ATOM 642 C C . PHE A 1 84 ? -22.195 -0.683 15.288 1.00 80.62 84 PHE A C 1
ATOM 644 O O . PHE A 1 84 ? -22.258 0.162 14.397 1.00 80.62 84 PHE A O 1
ATOM 651 N N . ASN A 1 85 ? -22.394 -0.379 16.575 1.00 81.56 85 ASN A N 1
ATOM 652 C CA . ASN A 1 85 ? -22.635 0.989 17.039 1.00 81.56 85 ASN A CA 1
ATOM 653 C C . ASN A 1 85 ? -21.439 1.900 16.729 1.00 81.56 85 ASN A C 1
ATOM 655 O O . ASN A 1 85 ? -21.616 2.919 16.063 1.00 81.56 85 ASN A O 1
ATOM 659 N N . ALA A 1 86 ? -20.218 1.496 17.103 1.00 76.62 86 ALA A N 1
ATOM 660 C CA . ALA A 1 86 ? -19.010 2.264 16.797 1.00 76.62 86 ALA A CA 1
ATOM 661 C C . ALA A 1 86 ? -18.824 2.461 15.280 1.00 76.62 86 ALA A C 1
ATOM 663 O O . ALA A 1 86 ? -18.480 3.547 14.822 1.00 76.62 86 ALA A O 1
ATOM 664 N N . LEU A 1 87 ? -19.098 1.434 14.468 1.00 78.31 87 LEU A N 1
ATOM 665 C CA . LEU A 1 87 ? -19.044 1.539 13.006 1.00 78.31 87 LEU A CA 1
ATOM 666 C C . LEU A 1 87 ? -20.089 2.509 12.437 1.00 78.31 87 LEU A C 1
ATOM 668 O O . LEU A 1 87 ? -19.777 3.254 11.504 1.00 78.31 87 LEU A O 1
ATOM 672 N N . SER A 1 88 ? -21.305 2.507 12.983 1.00 78.56 88 SER A N 1
ATOM 673 C CA . SER A 1 88 ? -22.371 3.433 12.593 1.00 78.56 88 SER A CA 1
ATOM 674 C C . SER A 1 88 ? -21.999 4.882 12.917 1.00 78.56 88 SER A C 1
ATOM 676 O O . SER A 1 88 ? -22.151 5.769 12.078 1.00 78.56 88 SER A O 1
ATOM 678 N N . GLU A 1 89 ? -21.445 5.122 14.102 1.00 75.50 89 GLU A N 1
ATOM 679 C CA . GLU A 1 89 ? -20.978 6.441 14.538 1.00 75.50 89 GLU A CA 1
ATOM 680 C C . GLU A 1 89 ? -19.800 6.950 13.697 1.00 75.50 89 GLU A C 1
ATOM 682 O O . GLU A 1 89 ? -19.820 8.089 13.226 1.00 75.50 89 GLU A O 1
ATOM 687 N N . ILE A 1 90 ? -18.814 6.091 13.409 1.00 73.00 90 ILE A N 1
ATOM 688 C CA . ILE A 1 90 ? -17.713 6.406 12.486 1.00 73.00 90 ILE A CA 1
ATOM 689 C C . ILE A 1 90 ? -18.266 6.852 11.124 1.00 73.00 90 ILE A C 1
ATOM 691 O O . ILE A 1 90 ? -17.828 7.865 10.575 1.00 73.00 90 ILE A O 1
ATOM 695 N N . ARG A 1 91 ? -19.262 6.135 10.585 1.00 73.88 91 ARG A N 1
ATOM 696 C CA . ARG A 1 91 ? -19.896 6.497 9.310 1.00 73.88 91 ARG A CA 1
ATOM 697 C C . ARG A 1 91 ? -20.586 7.855 9.389 1.00 73.88 91 ARG A C 1
ATOM 699 O O . ARG A 1 91 ? -20.439 8.642 8.459 1.00 73.88 91 ARG A O 1
ATOM 706 N N . ALA A 1 92 ? -21.307 8.140 10.471 1.00 70.06 92 ALA A N 1
ATOM 707 C CA . ALA A 1 92 ? -21.980 9.424 10.658 1.00 70.06 92 ALA A CA 1
ATOM 708 C C . ALA A 1 92 ? -20.988 10.603 10.683 1.00 70.06 92 ALA A C 1
ATOM 710 O O . ALA A 1 92 ? -21.281 11.674 10.145 1.00 70.06 92 ALA A O 1
ATOM 711 N N . VAL A 1 93 ? -19.787 10.400 11.236 1.00 69.56 93 VAL A N 1
ATOM 712 C CA . VAL A 1 93 ? -18.686 11.376 11.156 1.00 69.56 93 VAL A CA 1
ATOM 713 C C . VAL A 1 93 ? -18.201 11.543 9.712 1.00 69.56 93 VAL A C 1
ATOM 715 O O . VAL A 1 93 ? -18.044 12.674 9.236 1.00 69.56 93 VAL A O 1
ATOM 718 N N . HIS A 1 94 ? -17.993 10.439 8.987 1.00 71.56 94 HIS A N 1
ATOM 719 C CA . HIS A 1 94 ? -17.512 10.458 7.597 1.00 71.56 94 HIS A CA 1
ATOM 720 C C . HIS A 1 94 ? -18.498 11.131 6.638 1.00 71.56 94 HIS A C 1
ATOM 722 O O . HIS A 1 94 ? -18.083 11.928 5.799 1.00 71.56 94 HIS A O 1
ATOM 728 N N . THR A 1 95 ? -19.802 10.888 6.789 1.00 68.62 95 THR A N 1
ATOM 729 C CA . THR A 1 95 ? -20.848 11.525 5.968 1.00 68.62 95 THR A CA 1
ATOM 730 C C . THR A 1 95 ? -21.124 12.976 6.369 1.00 68.62 95 THR A C 1
ATOM 732 O O . THR A 1 95 ? -21.891 13.661 5.694 1.00 68.62 95 THR A O 1
ATOM 735 N N . GLY A 1 96 ? -20.502 13.471 7.446 1.00 61.12 96 GLY A N 1
ATOM 736 C CA . GLY A 1 96 ? -20.687 14.832 7.951 1.00 61.12 96 GLY A CA 1
ATOM 737 C C . GLY A 1 96 ? -22.001 15.054 8.699 1.00 61.12 96 GLY A C 1
ATOM 738 O O . GLY A 1 96 ? -22.366 16.203 8.931 1.00 61.12 96 GLY A O 1
ATOM 739 N N . TRP A 1 97 ? -22.699 13.978 9.068 1.00 52.50 97 TRP A N 1
ATOM 740 C CA . TRP A 1 97 ? -23.942 14.022 9.843 1.00 52.50 97 TRP A CA 1
ATOM 741 C C . TRP A 1 97 ? -23.675 14.278 11.328 1.00 52.50 97 TRP A C 1
ATOM 743 O O . TRP A 1 97 ? -24.516 14.853 12.013 1.00 52.50 97 TRP A O 1
ATOM 753 N N . MET A 1 98 ? -22.490 13.900 11.811 1.00 54.69 98 MET A N 1
ATOM 754 C CA . MET A 1 98 ? -21.980 14.288 13.123 1.00 54.69 98 MET A CA 1
ATOM 755 C C . MET A 1 98 ? -20.796 15.253 12.972 1.00 54.69 98 MET A C 1
ATOM 757 O O . MET A 1 98 ? -19.986 15.104 12.046 1.00 54.69 98 MET A O 1
ATOM 761 N N . PRO A 1 99 ? -20.663 16.251 13.867 1.00 57.22 99 PRO A N 1
ATOM 762 C CA . PRO A 1 99 ? -19.448 17.047 13.930 1.00 57.22 99 PRO A CA 1
ATOM 763 C C . PRO A 1 99 ? -18.251 16.128 14.194 1.00 57.22 99 PRO A C 1
ATOM 765 O O . PRO A 1 99 ? -18.359 15.147 14.925 1.00 57.22 99 PRO A O 1
ATOM 768 N N . LEU A 1 100 ? -17.084 16.484 13.645 1.00 54.59 100 LEU A N 1
ATOM 769 C CA . LEU A 1 100 ? -15.823 15.743 13.829 1.00 54.59 100 LEU A CA 1
ATOM 770 C C . LEU A 1 100 ? -15.415 15.567 15.310 1.00 54.59 100 LEU A C 1
ATOM 772 O O . LEU A 1 100 ? -14.499 14.818 15.621 1.00 54.59 100 LEU A O 1
ATOM 776 N N . LEU A 1 101 ? -16.082 16.319 16.190 1.00 51.28 101 LEU A N 1
ATOM 777 C CA . LEU A 1 101 ? -15.714 16.669 17.554 1.00 51.28 101 LEU A CA 1
ATOM 778 C C . LEU A 1 101 ? -16.578 15.985 18.625 1.00 51.28 101 LEU A C 1
ATOM 780 O O . LEU A 1 101 ? -16.483 16.365 19.788 1.00 51.28 101 LEU A O 1
ATOM 784 N N . SER A 1 102 ? -17.453 15.028 18.292 1.00 54.62 102 SER A N 1
ATOM 785 C CA . SER A 1 102 ? -18.181 14.327 19.357 1.00 54.62 102 SER A CA 1
ATOM 786 C C . SER A 1 102 ? -17.233 13.348 20.052 1.00 54.62 102 SER A C 1
ATOM 788 O O . SER A 1 102 ? -16.887 12.310 19.476 1.00 54.62 102 SER A O 1
ATOM 790 N N . SER A 1 103 ? -16.861 13.648 21.302 1.00 59.78 103 SER A N 1
ATOM 791 C CA . SER A 1 103 ? -16.183 12.714 22.217 1.00 59.78 103 SER A CA 1
ATOM 792 C C . SER A 1 103 ? -16.888 11.355 22.297 1.00 59.78 103 SER A C 1
ATOM 794 O O . SER A 1 103 ? -16.274 10.357 22.665 1.00 59.78 103 SER A O 1
ATOM 796 N N . ASP A 1 104 ? -18.162 11.305 21.911 1.00 68.38 104 ASP A N 1
ATOM 797 C CA . ASP A 1 104 ? -19.027 10.131 21.927 1.00 68.38 104 ASP A CA 1
ATOM 798 C C . ASP A 1 104 ? -18.501 8.986 21.051 1.00 68.38 104 ASP A C 1
ATOM 800 O O . ASP A 1 104 ? -18.452 7.854 21.523 1.00 68.38 104 ASP A O 1
ATOM 804 N N . VAL A 1 105 ? -17.993 9.261 19.838 1.00 73.75 105 VAL A N 1
ATOM 805 C CA . VAL A 1 105 ? -17.463 8.200 18.951 1.00 73.75 105 VAL A CA 1
ATOM 806 C C . VAL A 1 105 ? -16.185 7.596 19.520 1.00 73.75 105 VAL A C 1
ATOM 808 O O . VAL A 1 105 ? -15.991 6.382 19.518 1.00 73.75 105 VAL A O 1
ATOM 811 N N . ILE A 1 106 ? -15.304 8.444 20.047 1.00 76.06 106 ILE A N 1
ATOM 812 C CA . ILE A 1 106 ? -14.076 7.999 20.704 1.00 76.06 106 ILE A CA 1
ATOM 813 C C . ILE A 1 106 ? -14.417 7.163 21.944 1.00 76.06 106 ILE A C 1
ATOM 815 O O . ILE A 1 106 ? -13.879 6.069 22.110 1.00 76.06 106 ILE A O 1
ATOM 819 N N . THR A 1 107 ? -15.353 7.637 22.767 1.00 77.88 107 THR A N 1
ATOM 820 C CA . THR A 1 107 ? -15.840 6.924 23.959 1.00 77.88 107 THR A CA 1
ATOM 821 C C . THR A 1 107 ? -16.432 5.563 23.590 1.00 77.88 107 THR A C 1
ATOM 823 O O . THR A 1 107 ? -16.131 4.558 24.232 1.00 77.88 107 THR A O 1
ATOM 826 N N . SER A 1 108 ? -17.222 5.503 22.520 1.00 75.94 108 SER A N 1
ATOM 827 C CA . SER A 1 108 ? -17.825 4.280 21.986 1.00 75.94 108 SER A CA 1
ATOM 828 C C . SER A 1 108 ? -16.773 3.273 21.519 1.00 75.94 108 SER A C 1
ATOM 830 O O . SER A 1 108 ? -16.829 2.093 21.877 1.00 75.94 108 SER A O 1
ATOM 832 N N . ILE A 1 109 ? -15.736 3.740 20.814 1.00 79.75 109 ILE A N 1
ATOM 833 C CA . ILE A 1 109 ? -14.601 2.897 20.425 1.00 79.75 109 ILE A CA 1
ATOM 834 C C . ILE A 1 109 ? -13.857 2.390 21.668 1.00 79.75 109 ILE A C 1
ATOM 836 O O . ILE A 1 109 ? -13.569 1.199 21.756 1.00 79.75 109 ILE A O 1
ATOM 840 N N . GLN A 1 110 ? -13.586 3.245 22.656 1.00 78.94 110 GLN A N 1
ATOM 841 C CA . GLN A 1 110 ? -12.914 2.851 23.903 1.00 78.94 110 GLN A CA 1
ATOM 842 C C . GLN A 1 110 ? -13.734 1.880 24.760 1.00 78.94 110 GLN A C 1
ATOM 844 O O . GLN A 1 110 ? -13.159 1.051 25.467 1.00 78.94 110 GLN A O 1
ATOM 849 N N . ALA A 1 111 ? -15.063 1.941 24.684 1.00 77.62 111 ALA A N 1
ATOM 850 C CA . ALA A 1 111 ? -15.952 1.005 25.363 1.00 77.62 111 ALA A CA 1
ATOM 851 C C . ALA A 1 111 ? -15.902 -0.412 24.759 1.00 77.62 111 ALA A C 1
ATOM 853 O O . ALA A 1 111 ? -16.422 -1.357 25.360 1.00 77.62 111 ALA A O 1
ATOM 854 N N . HIS A 1 112 ? -15.274 -0.592 23.590 1.00 74.69 112 HIS A N 1
ATOM 855 C CA . HIS A 1 112 ? -15.144 -1.899 22.962 1.00 74.69 112 HIS A CA 1
ATOM 856 C C . HIS A 1 112 ? -14.224 -2.823 23.790 1.00 74.69 112 HIS A C 1
ATOM 858 O O . HIS A 1 112 ? -13.095 -2.449 24.103 1.00 74.69 112 HIS A O 1
ATOM 864 N N . PRO A 1 113 ? -14.631 -4.065 24.111 1.00 69.56 113 PRO A N 1
ATOM 865 C CA . PRO A 1 113 ? -13.933 -4.920 25.077 1.00 69.56 113 PRO A CA 1
ATOM 866 C C . PRO A 1 113 ? -12.578 -5.443 24.585 1.00 69.56 113 PRO A C 1
ATOM 868 O O . PRO A 1 113 ? -11.762 -5.904 25.381 1.00 69.56 113 PRO A O 1
ATOM 871 N N . ARG A 1 114 ? -12.329 -5.410 23.270 1.00 70.56 114 ARG A N 1
ATOM 872 C CA . ARG A 1 114 ? -11.060 -5.843 22.669 1.00 70.56 114 ARG A CA 1
ATOM 873 C C . ARG A 1 114 ? -10.226 -4.657 22.233 1.00 70.56 114 ARG A C 1
ATOM 875 O O . ARG A 1 114 ? -10.558 -4.019 21.240 1.00 70.56 114 ARG A O 1
ATOM 882 N N . LYS A 1 115 ? -9.096 -4.451 22.906 1.00 70.88 115 LYS A N 1
ATOM 883 C CA . LYS A 1 115 ? -8.143 -3.362 22.637 1.00 70.88 115 LYS A CA 1
ATOM 884 C C . LYS A 1 115 ? -7.655 -3.302 21.189 1.00 70.88 115 LYS A C 1
ATOM 886 O O . LYS A 1 115 ? -7.508 -2.228 20.629 1.00 70.88 115 LYS A O 1
ATOM 891 N N . THR A 1 116 ? -7.482 -4.446 20.541 1.00 68.12 116 THR A N 1
ATOM 892 C CA . THR A 1 116 ? -7.031 -4.481 19.139 1.00 68.12 116 THR A CA 1
ATOM 893 C C . THR A 1 116 ? -8.107 -4.126 18.139 1.00 68.12 116 THR A C 1
ATOM 895 O O . THR A 1 116 ? -7.810 -3.628 17.060 1.00 68.12 116 THR A O 1
ATOM 898 N N . ASP A 1 117 ? -9.368 -4.343 18.502 1.00 74.50 117 ASP A N 1
ATOM 899 C CA . ASP A 1 117 ? -10.469 -3.806 17.716 1.00 74.50 117 ASP A CA 1
ATOM 900 C C . ASP A 1 117 ? -10.568 -2.289 17.938 1.00 74.50 117 ASP A C 1
ATOM 902 O O . ASP A 1 117 ? -10.873 -1.570 16.994 1.00 74.50 117 ASP A O 1
ATOM 906 N N . GLN A 1 118 ? -10.210 -1.776 19.127 1.00 82.06 118 GLN A N 1
ATOM 907 C CA . GLN A 1 118 ? -10.148 -0.329 19.375 1.00 82.06 118 GLN A CA 1
ATOM 908 C C . GLN A 1 118 ? -9.143 0.360 18.442 1.00 82.06 118 GLN A C 1
ATOM 910 O O . GLN A 1 118 ? -9.502 1.341 17.797 1.00 82.06 118 GLN A O 1
ATOM 915 N N . THR A 1 119 ? -7.912 -0.150 18.306 1.00 81.12 119 THR A N 1
ATOM 916 C CA . THR A 1 119 ? -6.911 0.451 17.399 1.00 81.12 119 THR A CA 1
ATOM 917 C C . THR A 1 119 ? -7.343 0.394 15.937 1.00 81.12 119 THR A C 1
ATOM 919 O O . THR A 1 119 ? -7.211 1.389 15.222 1.00 81.12 119 THR A O 1
ATOM 922 N N . ALA A 1 120 ? -7.935 -0.722 15.504 1.00 80.50 120 ALA A N 1
ATOM 923 C CA . ALA A 1 120 ? -8.453 -0.864 14.146 1.00 80.50 120 ALA A CA 1
ATOM 924 C C . ALA A 1 120 ? -9.627 0.097 13.868 1.00 80.50 120 ALA A C 1
ATOM 926 O O . ALA A 1 120 ? -9.701 0.709 12.798 1.00 80.50 120 ALA A O 1
ATOM 927 N N . LEU A 1 121 ? -10.533 0.274 14.835 1.00 82.50 121 LEU A N 1
ATOM 928 C CA . LEU A 1 121 ? -11.653 1.215 14.746 1.00 82.50 121 LEU A CA 1
ATOM 929 C C . LEU A 1 121 ? -11.176 2.673 14.755 1.00 82.50 121 LEU A C 1
ATOM 931 O O . LEU A 1 121 ? -11.669 3.469 13.957 1.00 82.50 121 LEU A O 1
ATOM 935 N N . LEU A 1 122 ? -10.180 3.016 15.577 1.00 84.25 122 LEU A N 1
ATOM 936 C CA . LEU A 1 122 ? -9.553 4.342 15.575 1.00 84.25 122 LEU A CA 1
ATOM 937 C C . LEU A 1 122 ? -8.879 4.643 14.233 1.00 84.25 122 LEU A C 1
ATOM 939 O O . LEU A 1 122 ? -9.059 5.731 13.685 1.00 84.25 122 LEU A O 1
ATOM 943 N N . ARG A 1 123 ? -8.157 3.674 13.657 1.00 83.88 123 ARG A N 1
ATOM 944 C CA . ARG A 1 123 ? -7.588 3.803 12.309 1.00 83.88 123 ARG A CA 1
ATOM 945 C C . ARG A 1 123 ? -8.682 4.077 11.284 1.00 83.88 123 ARG A C 1
ATOM 947 O O . ARG A 1 123 ? -8.535 4.994 10.479 1.00 83.88 123 ARG A O 1
ATOM 954 N N . LYS A 1 124 ? -9.788 3.328 11.333 1.00 80.38 124 LYS A N 1
ATOM 955 C CA . LYS A 1 124 ? -10.933 3.520 10.431 1.00 80.38 124 LYS A CA 1
ATOM 956 C C . LYS A 1 124 ? -11.557 4.906 10.583 1.00 80.38 124 LYS A C 1
ATOM 958 O O . LYS A 1 124 ? -11.851 5.544 9.575 1.00 80.38 124 LYS A O 1
ATOM 963 N N . LEU A 1 125 ? -11.740 5.370 11.820 1.00 81.69 125 LEU A N 1
ATOM 964 C CA . LEU A 1 125 ? -12.246 6.709 12.106 1.00 81.69 125 LEU A CA 1
ATOM 965 C C . LEU A 1 125 ? -11.373 7.755 11.415 1.00 81.69 125 LEU A C 1
ATOM 967 O O . LEU A 1 125 ? -11.880 8.498 10.580 1.00 81.69 125 LEU A O 1
ATOM 971 N N . VAL A 1 126 ? -10.069 7.749 11.697 1.00 79.62 126 VAL A N 1
ATOM 972 C CA . VAL A 1 126 ? -9.114 8.752 11.204 1.00 79.62 126 VAL A CA 1
ATOM 973 C C . VAL A 1 126 ? -8.972 8.718 9.683 1.00 79.62 126 VAL A C 1
ATOM 975 O O . VAL A 1 126 ? -8.927 9.772 9.055 1.00 79.62 126 VAL A O 1
ATOM 978 N N . MET A 1 127 ? -8.941 7.532 9.071 1.00 77.69 127 MET A N 1
ATOM 979 C CA . MET A 1 127 ? -8.777 7.395 7.620 1.00 77.69 127 MET A CA 1
ATOM 980 C C . MET A 1 127 ? -9.934 7.984 6.806 1.00 77.69 127 MET A C 1
ATOM 982 O O . MET A 1 127 ? -9.707 8.425 5.684 1.00 77.69 127 MET A O 1
ATOM 986 N N . GLY A 1 128 ? -11.155 8.009 7.345 1.00 72.69 128 GLY A N 1
ATOM 987 C CA . GLY A 1 128 ? -12.296 8.616 6.650 1.00 72.69 128 GLY A CA 1
ATOM 988 C C . GLY A 1 128 ? -12.561 10.075 7.024 1.00 72.69 128 GLY A C 1
ATOM 989 O O . GLY A 1 128 ? -13.554 10.645 6.573 1.00 72.69 128 GLY A O 1
ATOM 990 N N . ILE A 1 129 ? -11.699 10.706 7.829 1.00 73.31 129 ILE A N 1
ATOM 991 C CA . ILE A 1 129 ? -11.777 12.150 8.060 1.00 73.31 129 ILE A CA 1
ATOM 992 C C . ILE A 1 129 ? -11.231 12.873 6.816 1.00 73.31 129 ILE A C 1
ATOM 994 O O . ILE A 1 129 ? -10.071 12.670 6.451 1.00 73.31 129 ILE A O 1
ATOM 998 N N . PRO A 1 130 ? -12.006 13.775 6.181 1.00 68.12 130 PRO A N 1
ATOM 999 C CA . PRO A 1 130 ? -11.506 14.578 5.071 1.00 68.12 130 PRO A CA 1
ATOM 1000 C C . PRO A 1 130 ? -10.283 15.410 5.476 1.00 68.12 130 PRO A C 1
ATOM 1002 O O . PRO A 1 130 ? -10.309 16.101 6.497 1.00 68.12 130 PRO A O 1
ATOM 1005 N N . ALA A 1 131 ? -9.243 15.424 4.636 1.00 65.75 131 ALA A N 1
ATOM 1006 C CA . ALA A 1 131 ? -7.999 16.155 4.905 1.00 65.75 131 ALA A CA 1
ATOM 1007 C C . ALA A 1 131 ? -8.219 17.651 5.202 1.00 65.75 131 ALA A C 1
ATOM 1009 O O . ALA A 1 131 ? -7.519 18.229 6.033 1.00 65.75 131 ALA A O 1
ATOM 1010 N N . SER A 1 132 ? -9.229 18.272 4.583 1.00 61.28 132 SER A N 1
ATOM 1011 C CA . SER A 1 132 ? -9.613 19.662 4.850 1.00 61.28 132 SER A CA 1
ATOM 1012 C C . SER A 1 132 ? -10.104 19.880 6.283 1.00 61.28 132 SER A C 1
ATOM 1014 O O . SER A 1 132 ? -9.792 20.908 6.877 1.00 61.28 132 SER A O 1
ATOM 1016 N N . LYS A 1 133 ? -10.813 18.912 6.876 1.00 65.88 133 LYS A N 1
ATOM 1017 C CA . LYS A 1 133 ? -11.269 18.994 8.271 1.00 65.88 133 LYS A CA 1
ATOM 1018 C C . LYS A 1 133 ? -10.105 18.837 9.251 1.00 65.88 133 LYS A C 1
ATOM 1020 O O . LYS A 1 133 ? -10.039 19.590 10.214 1.00 65.88 133 LYS A O 1
ATOM 1025 N N . ILE A 1 134 ? -9.152 17.947 8.957 1.00 65.12 134 ILE A N 1
ATOM 1026 C CA . ILE A 1 134 ? -7.905 17.812 9.734 1.00 65.12 134 ILE A CA 1
ATOM 1027 C C . ILE A 1 134 ? -7.102 19.117 9.680 1.00 65.12 134 ILE A C 1
ATOM 1029 O O . ILE A 1 134 ? -6.585 19.582 10.693 1.00 65.12 134 ILE A O 1
ATOM 1033 N N . PHE A 1 135 ? -7.000 19.730 8.499 1.00 63.94 135 PHE A N 1
ATOM 1034 C CA . PHE A 1 135 ? -6.302 21.002 8.326 1.00 63.94 135 PHE A CA 1
ATOM 1035 C C . PHE A 1 135 ? -6.966 22.142 9.109 1.00 63.94 135 PHE A C 1
ATOM 1037 O O . PHE A 1 135 ? -6.274 22.893 9.790 1.00 63.94 135 PHE A O 1
ATOM 1044 N N . LEU A 1 136 ? -8.297 22.248 9.048 1.00 65.69 136 LEU A N 1
ATOM 1045 C CA . LEU A 1 136 ? -9.057 23.248 9.801 1.00 65.69 136 LEU A CA 1
ATOM 1046 C C . LEU A 1 136 ? -8.893 23.077 11.311 1.00 65.69 136 LEU A C 1
ATOM 1048 O O . LEU A 1 136 ? -8.727 24.069 12.011 1.00 65.69 136 LEU A O 1
ATOM 1052 N N . GLU A 1 137 ? -8.887 21.839 11.806 1.00 66.44 137 GLU A N 1
ATOM 1053 C CA . GLU A 1 137 ? -8.632 21.572 13.220 1.00 66.44 137 GLU A CA 1
ATOM 1054 C C . GLU A 1 137 ? -7.224 22.022 13.630 1.00 66.44 137 GLU A C 1
ATOM 1056 O O . GLU A 1 137 ? -7.060 22.646 14.668 1.00 66.44 137 GLU A O 1
ATOM 1061 N N . ARG A 1 138 ? -6.207 21.798 12.791 1.00 63.66 138 ARG A N 1
ATOM 1062 C CA . ARG A 1 138 ? -4.831 22.257 13.061 1.00 63.66 138 ARG A CA 1
ATOM 1063 C C . ARG A 1 138 ? -4.643 23.767 12.993 1.00 63.66 138 ARG A C 1
ATOM 1065 O O . ARG A 1 138 ? -3.669 24.271 13.538 1.00 63.66 138 ARG A O 1
ATOM 1072 N N . ALA A 1 139 ? -5.517 24.474 12.285 1.00 64.88 139 ALA A N 1
ATOM 1073 C CA . ALA A 1 139 ? -5.500 25.930 12.266 1.00 64.88 139 ALA A CA 1
ATOM 1074 C C . ALA A 1 139 ? -6.029 26.527 13.583 1.00 64.88 139 ALA A C 1
ATOM 1076 O O . ALA A 1 139 ? -5.879 27.729 13.808 1.00 64.88 139 ALA A O 1
ATOM 1077 N N . LEU A 1 140 ? -6.643 25.709 14.448 1.00 65.19 140 LEU A N 1
ATOM 1078 C CA . LEU A 1 140 ? -7.061 26.138 15.774 1.00 65.19 140 LEU A CA 1
ATOM 1079 C C . LEU A 1 140 ? -5.843 26.261 16.710 1.00 65.19 140 LEU A C 1
ATOM 1081 O O . LEU A 1 140 ? -4.902 25.473 16.616 1.00 65.19 140 LEU A O 1
ATOM 1085 N N . PRO A 1 141 ? -5.853 27.235 17.635 1.00 65.25 141 PRO A N 1
ATOM 1086 C CA . PRO A 1 141 ? -4.855 27.334 18.693 1.00 65.25 141 PRO A CA 1
ATOM 1087 C C . PRO A 1 141 ? -4.753 26.058 19.541 1.00 65.25 141 PRO A C 1
ATOM 1089 O O . PRO A 1 141 ? -5.763 25.403 19.825 1.00 65.25 141 PRO A O 1
ATOM 1092 N N . ASP A 1 142 ? -3.541 25.763 20.022 1.00 55.38 142 ASP A N 1
ATOM 1093 C CA . ASP A 1 142 ? -3.294 24.682 20.979 1.00 55.38 142 ASP A CA 1
ATOM 1094 C C . ASP A 1 142 ? -4.225 24.826 22.200 1.00 55.38 142 ASP A C 1
ATOM 1096 O O . ASP A 1 142 ? -4.253 25.862 22.865 1.00 55.38 142 ASP A O 1
ATOM 1100 N N . GLY A 1 143 ? -5.026 23.789 22.469 1.00 54.47 143 GLY A N 1
ATOM 1101 C CA . GLY A 1 143 ? -6.066 23.776 23.511 1.00 54.47 143 GLY A CA 1
ATOM 1102 C C . GLY A 1 143 ? -7.507 23.812 22.986 1.00 54.47 143 GLY A C 1
ATOM 1103 O O . GLY A 1 143 ? -8.415 23.407 23.707 1.00 54.47 143 GLY A O 1
ATOM 1104 N N . LEU A 1 144 ? -7.722 24.210 21.727 1.00 56.69 144 LEU A N 1
ATOM 1105 C CA . LEU A 1 144 ? -9.022 24.106 21.039 1.00 56.69 144 LEU A CA 1
ATOM 1106 C C . LEU A 1 144 ? -9.095 22.902 20.081 1.00 56.69 144 LEU A C 1
ATOM 1108 O O . LEU A 1 144 ? -10.179 22.531 19.632 1.00 56.69 144 LEU A O 1
ATOM 1112 N N . CYS A 1 145 ? -7.960 22.247 19.821 1.00 58.69 145 CYS A N 1
ATOM 1113 C CA . CYS A 1 145 ? -7.844 21.022 19.021 1.00 58.69 145 CYS A CA 1
ATOM 1114 C C . CYS A 1 145 ? -8.227 19.766 19.831 1.00 58.69 145 CYS A C 1
ATOM 1116 O O . CYS A 1 145 ? -7.382 18.894 20.066 1.00 58.69 145 CYS A O 1
ATOM 1118 N N . ILE A 1 146 ? -9.477 19.702 20.304 1.00 63.88 146 ILE A N 1
ATOM 1119 C CA . ILE A 1 146 ? -9.979 18.672 21.238 1.00 63.88 146 ILE A CA 1
ATOM 1120 C C . ILE A 1 146 ? -9.754 17.255 20.688 1.00 63.88 146 ILE A C 1
ATOM 1122 O O . ILE A 1 146 ? -9.189 16.413 21.382 1.00 63.88 146 ILE A O 1
ATOM 1126 N N . PHE A 1 147 ? -10.087 17.009 19.417 1.00 67.56 147 PHE A N 1
ATOM 1127 C CA . PHE A 1 147 ? -9.929 15.688 18.803 1.00 67.56 147 PHE A CA 1
ATOM 1128 C C . PHE A 1 147 ? -8.456 15.261 18.739 1.00 67.56 147 PHE A C 1
ATOM 1130 O O . PHE A 1 147 ? -8.116 14.150 19.143 1.00 67.56 147 PHE A O 1
ATOM 1137 N N . SER A 1 148 ? -7.550 16.147 18.322 1.00 67.50 148 SER A N 1
ATOM 1138 C CA . SER A 1 148 ? -6.116 15.846 18.291 1.00 67.50 148 SER A CA 1
ATOM 1139 C C . SER A 1 148 ? -5.521 15.586 19.683 1.00 67.50 148 SER A C 1
ATOM 1141 O O . SER A 1 148 ? -4.608 14.767 19.812 1.00 67.50 148 SER A O 1
ATOM 1143 N N . ALA A 1 149 ? -6.015 16.267 20.723 1.00 70.69 149 ALA A N 1
ATOM 1144 C CA . ALA A 1 149 ? -5.551 16.111 22.099 1.00 70.69 149 ALA A CA 1
ATOM 1145 C C . ALA A 1 149 ? -6.033 14.784 22.706 1.00 70.69 149 ALA A C 1
ATOM 1147 O O . ALA A 1 149 ? -5.215 14.021 23.232 1.00 70.69 149 ALA A O 1
ATOM 1148 N N . ASP A 1 150 ? -7.319 14.471 22.551 1.00 74.88 150 ASP A N 1
ATOM 1149 C CA . ASP A 1 150 ? -7.912 13.210 23.001 1.00 74.88 150 ASP A CA 1
ATOM 1150 C C . ASP A 1 150 ? -7.276 12.026 22.273 1.00 74.88 150 ASP A C 1
ATOM 1152 O O . ASP A 1 150 ? -6.811 11.074 22.902 1.00 74.88 150 ASP A O 1
ATOM 1156 N N . LEU A 1 151 ? -7.131 12.122 20.950 1.00 77.25 151 LEU A N 1
ATOM 1157 C CA . LEU A 1 151 ? -6.486 11.090 20.146 1.00 77.25 151 LEU A CA 1
ATOM 1158 C C . LEU A 1 151 ? -5.029 10.857 20.576 1.00 77.25 151 LEU A C 1
ATOM 1160 O O . LEU A 1 151 ? -4.613 9.707 20.718 1.00 77.25 151 LEU A O 1
ATOM 1164 N N . LYS A 1 152 ? -4.254 11.918 20.848 1.00 77.25 152 LYS A N 1
ATOM 1165 C CA . LYS A 1 152 ? -2.880 11.797 21.378 1.00 77.25 152 LYS A CA 1
ATOM 1166 C C . LYS A 1 152 ? -2.848 11.087 22.732 1.00 77.25 152 LYS A C 1
ATOM 1168 O O . LYS A 1 152 ? -1.998 10.218 22.929 1.00 77.25 152 LYS A O 1
ATOM 1173 N N . SER A 1 153 ? -3.753 11.441 23.645 1.00 80.12 153 SER A N 1
ATOM 1174 C CA . SER A 1 153 ? -3.856 10.819 24.971 1.00 80.12 153 SER A CA 1
ATOM 1175 C C . SER A 1 153 ? -4.158 9.322 24.864 1.00 80.12 153 SER A C 1
ATOM 1177 O O . SER A 1 153 ? -3.494 8.495 25.493 1.00 80.12 153 SER A O 1
ATOM 1179 N N . ILE A 1 154 ? -5.093 8.959 23.987 1.00 80.94 154 ILE A N 1
ATOM 1180 C CA . ILE A 1 154 ? -5.504 7.572 23.756 1.00 80.94 154 ILE A CA 1
ATOM 1181 C C . ILE A 1 154 ? -4.381 6.759 23.133 1.00 80.94 154 ILE A C 1
ATOM 1183 O O . ILE A 1 154 ? -4.077 5.672 23.618 1.00 80.94 154 ILE A O 1
ATOM 1187 N N . ILE A 1 155 ? -3.718 7.294 22.106 1.00 80.88 155 ILE A N 1
ATOM 1188 C CA . ILE A 1 155 ? -2.548 6.647 21.506 1.00 80.88 155 ILE A CA 1
ATOM 1189 C C . ILE A 1 155 ? -1.483 6.401 22.576 1.00 80.88 155 ILE A C 1
ATOM 1191 O O . ILE A 1 155 ? -0.978 5.289 22.680 1.00 80.88 155 ILE A O 1
ATOM 1195 N N . ALA A 1 156 ? -1.171 7.405 23.401 1.00 82.00 156 ALA A N 1
ATOM 1196 C CA . ALA A 1 156 ? -0.175 7.264 24.458 1.00 82.00 156 ALA A CA 1
ATOM 1197 C C . ALA A 1 156 ? -0.571 6.212 25.509 1.00 82.00 156 ALA A C 1
ATOM 1199 O O . ALA A 1 156 ? 0.299 5.513 26.027 1.00 82.00 156 ALA A O 1
ATOM 1200 N N . ALA A 1 157 ? -1.861 6.085 25.830 1.00 83.38 157 ALA A N 1
ATOM 1201 C CA . ALA A 1 157 ? -2.357 5.048 26.729 1.00 83.38 157 ALA A CA 1
ATOM 1202 C C . ALA A 1 157 ? -2.193 3.648 26.120 1.00 83.38 157 ALA A C 1
ATOM 1204 O O . ALA A 1 157 ? -1.630 2.776 26.775 1.00 83.38 157 ALA A O 1
ATOM 1205 N N . ILE A 1 158 ? -2.598 3.453 24.862 1.00 81.06 158 ILE A N 1
ATOM 1206 C CA . ILE A 1 158 ? -2.473 2.159 24.174 1.00 81.06 158 ILE A CA 1
ATOM 1207 C C . ILE A 1 158 ? -0.994 1.776 24.015 1.00 81.06 158 ILE A C 1
ATOM 1209 O O . ILE A 1 158 ? -0.612 0.636 24.261 1.00 81.06 158 ILE A O 1
ATOM 1213 N N . GLU A 1 159 ? -0.125 2.724 23.668 1.00 80.56 159 GLU A N 1
ATOM 1214 C CA . GLU A 1 159 ? 1.309 2.457 23.510 1.00 80.56 159 GLU A CA 1
ATOM 1215 C C . GLU A 1 159 ? 2.019 2.045 24.796 1.00 80.56 159 GLU A C 1
ATOM 1217 O O . GLU A 1 159 ? 3.014 1.327 24.723 1.00 80.56 159 GLU A O 1
ATOM 1222 N N . LYS A 1 160 ? 1.543 2.497 25.962 1.00 83.12 160 LYS A N 1
ATOM 1223 C CA . LYS A 1 160 ? 2.084 2.061 27.259 1.00 83.12 160 LYS A CA 1
ATOM 1224 C C . LYS A 1 160 ? 1.781 0.595 27.555 1.00 83.12 160 LYS A C 1
ATOM 1226 O O . LYS A 1 160 ? 2.455 0.003 28.390 1.00 83.12 160 LYS A O 1
ATOM 1231 N N . GLU A 1 161 ? 0.771 0.029 26.903 1.00 81.12 161 GLU A N 1
ATOM 1232 C CA . GLU A 1 161 ? 0.334 -1.351 27.105 1.00 81.12 161 GLU A CA 1
ATOM 1233 C C . GLU A 1 161 ? 0.951 -2.325 26.097 1.00 81.12 161 GLU A C 1
ATOM 1235 O O . GLU A 1 161 ? 0.914 -3.531 26.323 1.00 81.12 161 GLU A O 1
ATOM 1240 N N . ILE A 1 162 ? 1.513 -1.815 24.996 1.00 77.75 162 ILE A N 1
ATOM 1241 C CA . ILE A 1 162 ? 2.182 -2.622 23.975 1.00 77.75 162 ILE A CA 1
ATOM 1242 C C . ILE A 1 162 ? 3.632 -2.869 24.393 1.00 77.75 162 ILE A C 1
ATOM 1244 O O . ILE A 1 162 ? 4.407 -1.931 24.605 1.00 77.75 162 ILE A O 1
ATOM 1248 N N . SER A 1 163 ? 4.018 -4.141 24.446 1.00 76.81 163 SER A N 1
ATOM 1249 C CA . SER A 1 163 ? 5.406 -4.541 24.681 1.00 76.81 163 SER A CA 1
ATOM 1250 C C . SER A 1 163 ? 6.327 -4.068 23.546 1.00 76.81 163 SER A C 1
ATOM 1252 O O . SER A 1 163 ? 5.956 -4.113 22.372 1.00 76.81 163 SER A O 1
ATOM 1254 N N . LYS A 1 164 ? 7.546 -3.624 23.881 1.00 73.88 164 LYS A N 1
ATOM 1255 C CA . LYS A 1 164 ? 8.583 -3.215 22.913 1.00 73.88 164 LYS A CA 1
ATOM 1256 C C . LYS A 1 164 ? 9.869 -4.028 23.161 1.00 73.88 164 LYS A C 1
ATOM 1258 O O . LYS A 1 164 ? 10.464 -3.842 24.224 1.00 73.88 164 LYS A O 1
ATOM 1263 N N . PRO A 1 165 ? 10.316 -4.903 22.232 1.00 71.38 165 PRO A N 1
ATOM 1264 C CA . PRO A 1 165 ? 9.665 -5.266 20.965 1.00 71.38 165 PRO A CA 1
ATOM 1265 C C . PRO A 1 165 ? 8.338 -6.010 21.189 1.00 71.38 165 PRO A C 1
ATOM 1267 O O . PRO A 1 165 ? 8.102 -6.569 22.263 1.00 71.38 165 PRO A O 1
ATOM 1270 N N . THR A 1 166 ? 7.471 -6.007 20.175 1.00 72.31 166 THR A N 1
ATOM 1271 C CA . THR A 1 166 ? 6.158 -6.668 20.233 1.00 72.31 166 THR A CA 1
ATOM 1272 C C . THR A 1 166 ? 6.311 -8.172 20.443 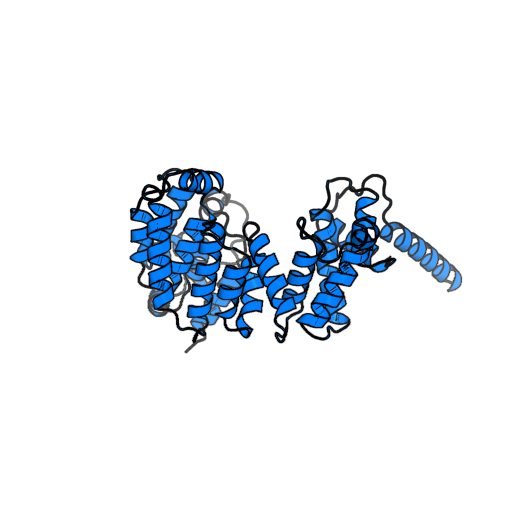1.00 72.31 166 THR A C 1
ATOM 1274 O O . THR A 1 166 ? 7.087 -8.816 19.740 1.00 72.31 166 THR A O 1
ATOM 1277 N N . GLN A 1 167 ? 5.547 -8.745 21.369 1.00 72.50 167 GLN A N 1
ATOM 1278 C CA . GLN A 1 167 ? 5.595 -10.164 21.743 1.00 72.50 167 GLN A CA 1
ATOM 1279 C C . GLN A 1 167 ? 4.534 -11.007 21.023 1.00 72.50 167 GLN A C 1
ATOM 1281 O O . GLN A 1 167 ? 4.559 -12.236 21.091 1.00 72.50 167 GLN A O 1
ATOM 1286 N N . SER A 1 168 ? 3.587 -10.368 20.328 1.00 74.88 168 SER A N 1
ATOM 1287 C CA . SER A 1 168 ? 2.544 -11.052 19.560 1.00 74.88 168 SER A CA 1
ATOM 1288 C C . SER A 1 168 ? 2.214 -10.334 18.251 1.00 74.88 168 SER A C 1
ATOM 1290 O O . SER A 1 168 ? 2.356 -9.116 18.129 1.00 74.88 168 SER A O 1
ATOM 1292 N N . SER A 1 169 ? 1.680 -11.075 17.273 1.00 71.50 169 SER A N 1
ATOM 1293 C CA . SER A 1 169 ? 1.176 -10.489 16.020 1.00 71.50 169 SER A CA 1
ATOM 1294 C C . SER A 1 169 ? 0.064 -9.465 16.266 1.00 71.50 169 SER A C 1
ATOM 1296 O O . SER A 1 169 ? -0.077 -8.504 15.520 1.00 71.50 169 SER A O 1
ATOM 1298 N N . GLN A 1 170 ? -0.718 -9.655 17.329 1.00 75.06 170 GLN A N 1
ATOM 1299 C CA . GLN A 1 170 ? -1.814 -8.771 17.704 1.00 75.06 170 GLN A CA 1
ATOM 1300 C C . GLN A 1 170 ? -1.302 -7.400 18.190 1.00 75.06 170 GLN A C 1
ATOM 1302 O O . GLN A 1 170 ? -1.817 -6.363 17.766 1.00 75.06 170 GLN A O 1
ATOM 1307 N N . GLU A 1 171 ? -0.252 -7.382 19.014 1.00 76.81 171 GLU A N 1
ATOM 1308 C CA . GLU A 1 171 ? 0.445 -6.148 19.407 1.00 76.81 171 GLU A CA 1
ATOM 1309 C C . GLU A 1 171 ? 1.057 -5.435 18.194 1.00 76.81 171 GLU A C 1
ATOM 1311 O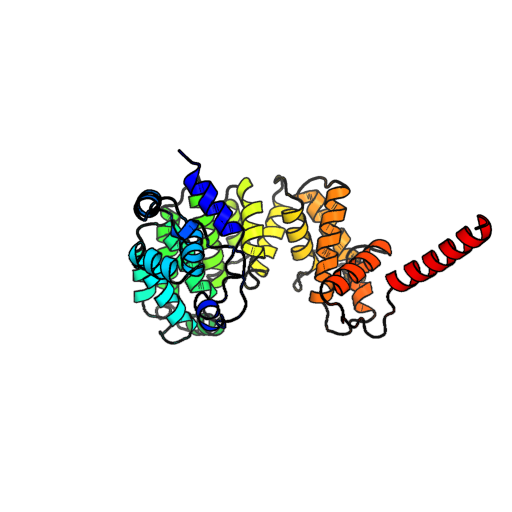 O . GLU A 1 171 ? 0.938 -4.218 18.070 1.00 76.81 171 GLU A O 1
ATOM 1316 N N . ALA A 1 172 ? 1.635 -6.183 17.253 1.00 76.31 172 ALA A N 1
ATOM 1317 C CA . ALA A 1 172 ? 2.211 -5.610 16.040 1.00 76.31 172 ALA A CA 1
ATOM 1318 C C . ALA A 1 172 ? 1.173 -4.969 15.109 1.00 76.31 172 ALA A C 1
ATOM 1320 O O . ALA A 1 172 ? 1.412 -3.879 14.589 1.00 76.31 172 ALA A O 1
ATOM 1321 N N . PHE A 1 173 ? -0.000 -5.588 14.930 1.00 78.56 173 PHE A N 1
ATOM 1322 C CA . PHE A 1 173 ? -1.100 -4.958 14.190 1.00 78.56 173 PHE A CA 1
ATOM 1323 C C . PHE A 1 173 ? -1.606 -3.694 14.890 1.00 78.56 173 PHE A C 1
ATOM 1325 O O . PHE A 1 173 ? -1.863 -2.693 14.228 1.00 78.56 173 PHE A O 1
ATOM 1332 N N . SER A 1 174 ? -1.667 -3.706 16.223 1.00 80.75 174 SER A N 1
ATOM 1333 C CA . SER A 1 174 ? -2.075 -2.537 17.013 1.00 80.75 174 SER A CA 1
ATOM 1334 C C . SER A 1 174 ? -1.079 -1.385 16.861 1.00 80.75 174 SER A C 1
ATOM 1336 O O . SER A 1 174 ? -1.474 -0.235 16.676 1.00 80.75 174 SER A O 1
ATOM 1338 N N . LEU A 1 175 ? 0.221 -1.696 16.868 1.00 81.50 175 LEU A N 1
ATOM 1339 C CA . LEU A 1 175 ? 1.286 -0.722 16.645 1.00 81.50 175 LEU A CA 1
ATOM 1340 C C . LEU A 1 175 ? 1.270 -0.181 15.205 1.00 81.50 175 LEU A C 1
ATOM 1342 O O . LEU A 1 175 ? 1.467 1.017 15.003 1.00 81.50 175 LEU A O 1
ATOM 1346 N N . LEU A 1 176 ? 0.978 -1.025 14.207 1.00 83.19 176 LEU A N 1
ATOM 1347 C CA . LEU A 1 176 ? 0.779 -0.593 12.819 1.00 83.19 176 LEU A CA 1
ATOM 1348 C C . LEU A 1 176 ? -0.409 0.368 12.703 1.00 83.19 176 LEU A C 1
ATOM 1350 O O . LEU A 1 176 ? -0.303 1.399 12.039 1.00 83.19 176 LEU A O 1
ATOM 1354 N N . ASP A 1 177 ? -1.531 0.054 13.346 1.00 85.06 177 ASP A N 1
ATOM 1355 C CA . ASP A 1 177 ? -2.705 0.923 13.329 1.00 85.06 177 ASP A CA 1
ATOM 1356 C C . ASP A 1 177 ? -2.403 2.271 13.993 1.00 85.06 177 ASP A C 1
ATOM 1358 O O . ASP A 1 177 ? -2.747 3.311 13.434 1.00 85.06 177 ASP A O 1
ATOM 1362 N N . ILE A 1 178 ? -1.667 2.279 15.110 1.00 84.31 178 ILE A N 1
ATOM 1363 C CA . ILE A 1 178 ? -1.170 3.507 15.753 1.00 84.31 178 ILE A CA 1
ATOM 1364 C C . ILE A 1 178 ? -0.267 4.311 14.812 1.00 84.31 178 ILE A C 1
ATOM 1366 O O . ILE A 1 178 ? -0.420 5.531 14.712 1.00 84.31 178 ILE A O 1
ATOM 1370 N N . LEU A 1 179 ? 0.652 3.653 14.104 1.00 84.38 179 LEU A N 1
ATOM 1371 C CA . LEU A 1 179 ? 1.536 4.302 13.136 1.00 84.38 179 LEU A CA 1
ATOM 1372 C C . LEU A 1 179 ? 0.730 5.001 12.034 1.00 84.38 179 LEU A C 1
ATOM 1374 O O . LEU A 1 179 ? 0.986 6.163 11.714 1.00 84.38 179 LEU A O 1
ATOM 1378 N N . VAL A 1 180 ? -0.277 4.313 11.492 1.00 84.50 180 VAL A N 1
ATOM 1379 C CA . VAL A 1 180 ? -1.183 4.863 10.477 1.00 84.50 180 VAL A CA 1
ATOM 1380 C C . VAL A 1 180 ? -1.989 6.032 11.035 1.0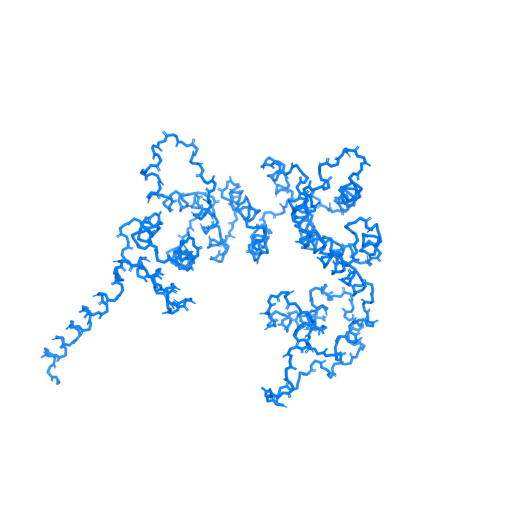0 84.50 180 VAL A C 1
ATOM 1382 O O . VAL A 1 180 ? -2.077 7.073 10.385 1.00 84.50 180 VAL A O 1
ATOM 1385 N N . ILE A 1 181 ? -2.536 5.899 12.245 1.00 82.38 181 ILE A N 1
ATOM 1386 C CA . ILE A 1 181 ? -3.279 6.970 12.916 1.00 82.38 181 ILE A CA 1
ATOM 1387 C C . ILE A 1 181 ? -2.403 8.217 13.058 1.00 82.38 181 ILE A C 1
ATOM 1389 O O . ILE A 1 181 ? -2.843 9.310 12.702 1.00 82.38 181 ILE A O 1
ATOM 1393 N N . ARG A 1 182 ? -1.160 8.074 13.532 1.00 79.56 182 ARG A N 1
ATOM 1394 C CA . ARG A 1 182 ? -0.203 9.186 13.675 1.00 79.56 182 ARG A CA 1
ATOM 1395 C C . ARG A 1 182 ? 0.116 9.845 12.344 1.00 79.56 182 ARG A C 1
ATOM 1397 O O . ARG A 1 182 ? 0.123 11.074 12.250 1.00 79.56 182 ARG A O 1
ATOM 1404 N N . PHE A 1 183 ? 0.350 9.025 11.323 1.00 79.12 183 PHE A N 1
ATOM 1405 C CA . PHE A 1 183 ? 0.635 9.491 9.974 1.00 79.12 183 PHE A CA 1
ATOM 1406 C C . PHE A 1 183 ? -0.529 10.319 9.414 1.00 79.12 183 PHE A C 1
ATOM 1408 O O . PHE A 1 183 ? -0.334 11.462 9.005 1.00 79.12 183 PHE A O 1
ATOM 1415 N N . MET A 1 184 ? -1.752 9.789 9.480 1.00 76.62 184 MET A N 1
ATOM 1416 C CA . MET A 1 184 ? -2.955 10.434 8.940 1.00 76.62 184 MET A CA 1
ATOM 1417 C C . MET A 1 184 ? -3.390 11.658 9.747 1.00 76.62 184 MET A C 1
ATOM 1419 O O . MET A 1 184 ? -3.776 12.681 9.185 1.00 76.62 184 MET A O 1
ATOM 1423 N N . SER A 1 185 ? -3.246 11.604 11.070 1.00 71.88 185 SER A N 1
ATOM 1424 C CA . SER A 1 185 ? -3.533 12.741 11.954 1.00 71.88 185 SER A CA 1
ATOM 1425 C C . SER A 1 185 ? -2.468 13.835 11.849 1.00 71.88 185 SER A C 1
ATOM 1427 O O . SER A 1 185 ? -2.661 14.930 12.381 1.00 71.88 185 SER A O 1
ATOM 1429 N N . GLY A 1 186 ? -1.362 13.570 11.136 1.00 61.34 186 GLY A N 1
ATOM 1430 C CA . GLY A 1 186 ? -0.203 14.443 10.919 1.00 61.34 186 GLY A CA 1
ATOM 1431 C C . GLY A 1 186 ? 0.340 15.057 12.197 1.00 61.34 186 GLY A C 1
ATOM 1432 O O . GLY A 1 186 ? 0.748 16.219 12.219 1.00 61.34 186 GLY A O 1
ATOM 1433 N N . SER A 1 187 ? 0.363 14.256 13.260 1.00 54.09 187 SER A N 1
ATOM 1434 C CA . SER A 1 187 ? 1.070 14.565 14.493 1.00 54.09 187 SER A CA 1
ATOM 1435 C C . SER A 1 187 ? 2.577 14.511 14.230 1.00 54.09 187 SER A C 1
ATOM 1437 O O . SER A 1 187 ? 3.216 13.514 14.549 1.00 54.09 187 SER A O 1
ATOM 1439 N N . GLY A 1 188 ? 3.130 15.545 13.590 1.00 48.12 188 GLY A N 1
ATOM 1440 C CA . GLY A 1 188 ? 4.572 15.799 13.531 1.00 48.12 188 GLY A CA 1
ATOM 1441 C C . GLY A 1 188 ? 5.433 14.612 13.098 1.00 48.12 188 GLY A C 1
ATOM 1442 O O . GLY A 1 188 ? 6.555 14.494 13.586 1.00 48.12 188 GLY A O 1
ATOM 1443 N N . VAL A 1 189 ? 4.925 13.732 12.222 1.00 52.72 189 VAL A N 1
ATOM 1444 C CA . VAL A 1 189 ? 5.694 12.582 11.736 1.00 52.72 189 VAL A CA 1
ATOM 1445 C C . VAL A 1 189 ? 6.764 13.103 10.782 1.00 52.72 189 VAL A C 1
ATOM 1447 O O . VAL A 1 189 ? 6.598 13.165 9.566 1.00 52.72 189 VAL A O 1
ATOM 1450 N N . THR A 1 190 ? 7.871 13.544 11.363 1.00 59.84 190 THR A N 1
ATOM 1451 C CA . THR A 1 190 ? 9.118 13.765 10.648 1.00 59.84 190 THR A CA 1
ATOM 1452 C C . THR A 1 190 ? 9.678 12.414 10.225 1.00 59.84 190 THR A C 1
ATOM 1454 O O . THR A 1 190 ? 9.438 11.391 10.876 1.00 59.84 190 THR A O 1
ATOM 1457 N N . ARG A 1 191 ? 10.484 12.403 9.163 1.00 61.47 191 ARG A N 1
ATOM 1458 C CA . ARG A 1 191 ? 11.171 11.190 8.700 1.00 61.47 191 ARG A CA 1
ATOM 1459 C C . ARG A 1 191 ? 11.965 10.498 9.821 1.00 61.47 191 ARG A C 1
ATOM 1461 O O . ARG A 1 191 ? 11.992 9.272 9.883 1.00 61.47 191 ARG A O 1
ATOM 1468 N N . ASN A 1 192 ? 12.530 11.284 10.741 1.00 65.25 192 ASN A N 1
ATOM 1469 C CA . ASN A 1 192 ? 13.252 10.782 11.910 1.00 65.25 192 ASN A CA 1
ATOM 1470 C C . ASN A 1 192 ? 12.301 10.086 12.892 1.00 65.25 192 ASN A C 1
ATOM 1472 O O . ASN A 1 192 ? 12.490 8.912 13.175 1.00 65.25 192 ASN A O 1
ATOM 1476 N N . SER A 1 193 ? 11.201 10.736 13.288 1.00 70.88 193 SER A N 1
ATOM 1477 C CA . SER A 1 193 ? 10.212 10.121 14.192 1.00 70.88 193 SER A CA 1
ATOM 1478 C C . SER A 1 193 ? 9.534 8.868 13.617 1.00 70.88 193 SER A C 1
ATOM 1480 O O . SER A 1 193 ? 9.144 7.969 14.364 1.00 70.88 193 SER A O 1
ATOM 1482 N N . LEU A 1 194 ? 9.403 8.783 12.287 1.00 76.81 194 LEU A N 1
ATOM 1483 C CA . LEU A 1 194 ? 8.905 7.584 11.621 1.00 76.81 194 LEU A CA 1
ATOM 1484 C C . LEU A 1 194 ? 9.929 6.450 11.686 1.00 76.81 194 LEU A C 1
ATOM 1486 O O . LEU A 1 194 ? 9.560 5.323 11.989 1.00 76.81 194 LEU A O 1
ATOM 1490 N N . THR A 1 195 ? 11.202 6.758 11.437 1.00 76.00 195 THR A N 1
ATOM 1491 C CA . THR A 1 195 ? 12.306 5.796 11.561 1.00 76.00 195 THR A CA 1
ATOM 1492 C C . THR A 1 195 ? 12.384 5.255 12.986 1.00 76.00 195 THR A C 1
ATOM 1494 O O . THR A 1 195 ? 12.417 4.041 13.164 1.00 76.00 195 THR A O 1
ATOM 1497 N N . ASP A 1 196 ? 12.300 6.133 13.989 1.00 77.06 196 ASP A N 1
ATOM 1498 C CA . ASP A 1 196 ? 12.281 5.749 15.404 1.00 77.06 196 ASP A CA 1
ATOM 1499 C C . ASP A 1 196 ? 11.083 4.847 15.726 1.00 77.06 196 ASP A C 1
ATOM 1501 O O . ASP A 1 196 ? 11.206 3.897 16.490 1.00 77.06 196 ASP A O 1
ATOM 1505 N N . SER A 1 197 ? 9.919 5.114 15.121 1.00 77.88 197 SER A N 1
ATOM 1506 C CA . SER A 1 197 ? 8.728 4.275 15.290 1.00 77.88 197 SER A CA 1
ATOM 1507 C C . SER A 1 197 ? 8.888 2.908 14.625 1.00 77.88 197 SER A C 1
ATOM 1509 O O . SER A 1 197 ? 8.463 1.909 15.195 1.00 77.88 197 SER A O 1
ATOM 1511 N N . LEU A 1 198 ? 9.505 2.852 13.440 1.00 80.81 198 LEU A N 1
ATOM 1512 C CA . LEU A 1 198 ? 9.776 1.609 12.712 1.00 80.81 198 LEU A CA 1
ATOM 1513 C C . LEU A 1 198 ? 10.823 0.741 13.423 1.00 80.81 198 LEU A C 1
ATOM 1515 O O . LEU A 1 198 ? 10.687 -0.479 13.415 1.00 80.81 198 LEU A O 1
ATOM 1519 N N . ASP A 1 199 ? 11.788 1.353 14.115 1.00 81.06 199 ASP A N 1
ATOM 1520 C CA . ASP A 1 199 ? 12.775 0.658 14.955 1.00 81.06 199 ASP A CA 1
ATOM 1521 C C . ASP A 1 199 ? 12.144 -0.084 16.152 1.00 81.06 199 ASP A C 1
ATOM 1523 O O . ASP A 1 199 ? 12.778 -0.969 16.727 1.00 81.06 199 ASP A O 1
ATOM 1527 N N . LEU A 1 200 ? 10.900 0.240 16.529 1.00 76.50 200 LEU A N 1
ATOM 1528 C CA . LEU A 1 200 ? 10.172 -0.447 17.605 1.00 76.50 200 LEU A CA 1
ATOM 1529 C C . LEU A 1 200 ? 9.487 -1.744 17.153 1.00 76.50 200 LEU A C 1
ATOM 1531 O O . LEU A 1 200 ? 9.063 -2.530 18.005 1.00 76.50 200 LEU A O 1
ATOM 1535 N N . PHE A 1 201 ? 9.336 -1.958 15.844 1.00 75.44 201 PHE A N 1
ATOM 1536 C CA . PHE A 1 201 ? 8.713 -3.163 15.307 1.00 75.44 201 PHE A CA 1
ATOM 1537 C C . PHE A 1 201 ? 9.714 -4.313 15.234 1.00 75.44 201 PHE A C 1
ATOM 1539 O O . PHE A 1 201 ? 10.899 -4.122 14.958 1.00 75.44 201 PHE A O 1
ATOM 1546 N N . ASP A 1 202 ? 9.210 -5.537 15.395 1.00 75.06 202 ASP A N 1
ATOM 1547 C CA . ASP A 1 202 ? 9.946 -6.707 14.932 1.00 75.06 202 ASP A CA 1
ATOM 1548 C C . ASP A 1 202 ? 10.149 -6.600 13.410 1.00 75.06 202 ASP A C 1
ATOM 1550 O O . ASP A 1 202 ? 9.190 -6.478 12.638 1.00 75.06 202 ASP A O 1
ATOM 1554 N N . LYS A 1 203 ? 11.413 -6.655 12.977 1.00 76.81 203 LYS A N 1
ATOM 1555 C CA . LYS A 1 203 ? 11.808 -6.553 11.569 1.00 76.81 203 LYS A CA 1
ATOM 1556 C C . LYS A 1 203 ? 11.113 -7.598 10.693 1.00 76.81 203 LYS A C 1
ATOM 1558 O O . LYS A 1 203 ? 10.809 -7.301 9.538 1.00 76.81 203 LYS A O 1
ATOM 1563 N N . ALA A 1 204 ? 10.806 -8.777 11.240 1.00 75.88 204 ALA A N 1
ATOM 1564 C CA . ALA A 1 204 ? 10.102 -9.842 10.527 1.00 75.88 204 ALA A CA 1
ATOM 1565 C C . ALA A 1 204 ? 8.655 -9.469 10.143 1.00 75.88 204 ALA A C 1
ATOM 1567 O O . ALA A 1 204 ? 8.076 -10.077 9.243 1.00 75.88 204 ALA A O 1
ATOM 1568 N N . LEU A 1 205 ? 8.062 -8.463 10.794 1.00 77.19 205 LEU A N 1
ATOM 1569 C CA . LEU A 1 205 ? 6.676 -8.037 10.566 1.00 77.19 205 LEU A CA 1
ATOM 1570 C C . LEU A 1 205 ? 6.558 -6.885 9.561 1.00 77.19 205 LEU A C 1
ATOM 1572 O O . LEU A 1 205 ? 5.483 -6.669 8.994 1.00 77.19 205 LEU A O 1
ATOM 1576 N N . LEU A 1 206 ? 7.660 -6.187 9.273 1.00 79.25 206 LEU A N 1
ATOM 1577 C CA . LEU A 1 206 ? 7.696 -5.073 8.322 1.00 79.25 206 LEU A CA 1
ATOM 1578 C C . LEU A 1 206 ? 7.207 -5.450 6.902 1.00 79.25 206 LEU A C 1
ATOM 1580 O O . LEU A 1 206 ? 6.468 -4.652 6.315 1.00 79.25 206 LEU A O 1
ATOM 1584 N N . PRO A 1 207 ? 7.508 -6.646 6.342 1.00 82.69 207 PRO A N 1
ATOM 1585 C CA . PRO A 1 207 ? 6.955 -7.078 5.054 1.00 82.69 207 PRO A CA 1
ATOM 1586 C C . PRO A 1 207 ? 5.424 -7.194 5.047 1.00 82.69 207 PRO A C 1
ATOM 1588 O O . PRO A 1 207 ? 4.769 -6.821 4.077 1.00 82.69 207 PRO A O 1
ATOM 1591 N N . ALA A 1 208 ? 4.818 -7.666 6.138 1.00 79.12 208 ALA A N 1
ATOM 1592 C CA . ALA A 1 208 ? 3.361 -7.746 6.238 1.00 79.12 208 ALA A CA 1
ATOM 1593 C C . ALA A 1 208 ? 2.729 -6.351 6.394 1.00 79.12 208 ALA A C 1
ATOM 1595 O O . ALA A 1 208 ? 1.660 -6.073 5.841 1.00 79.12 208 ALA A O 1
ATOM 1596 N N . MET A 1 209 ? 3.409 -5.447 7.106 1.00 81.19 209 MET A N 1
ATOM 1597 C CA . MET A 1 209 ? 2.973 -4.060 7.271 1.00 81.19 209 MET A CA 1
ATOM 1598 C C . MET A 1 209 ? 2.918 -3.317 5.938 1.00 81.19 209 MET A C 1
ATOM 1600 O O . MET A 1 209 ? 1.905 -2.686 5.642 1.00 81.19 209 MET A O 1
ATOM 1604 N N . ILE A 1 210 ? 3.963 -3.406 5.110 1.00 85.44 210 ILE A N 1
ATOM 1605 C CA . ILE A 1 210 ? 3.987 -2.696 3.824 1.00 85.44 210 ILE A CA 1
ATOM 1606 C C . ILE A 1 210 ? 2.886 -3.185 2.874 1.00 85.44 210 ILE A C 1
ATOM 1608 O O . ILE A 1 210 ? 2.279 -2.356 2.200 1.00 85.44 210 ILE A O 1
ATOM 1612 N N . VAL A 1 211 ? 2.554 -4.483 2.875 1.00 85.06 211 VAL A N 1
ATOM 1613 C CA . VAL A 1 211 ? 1.415 -5.026 2.108 1.00 85.06 211 VAL A CA 1
ATOM 1614 C C . VAL A 1 211 ? 0.097 -4.404 2.579 1.00 85.06 211 VAL A C 1
ATOM 1616 O O . VAL A 1 211 ? -0.682 -3.918 1.761 1.00 85.06 211 VAL A O 1
ATOM 1619 N N . SER A 1 212 ? -0.124 -4.350 3.897 1.00 81.88 212 SER A N 1
ATOM 1620 C CA . SER A 1 212 ? -1.323 -3.746 4.498 1.00 81.88 212 SER A CA 1
ATOM 1621 C C . SER A 1 212 ? -1.458 -2.252 4.178 1.00 81.88 212 SER A C 1
ATOM 1623 O O . SER A 1 212 ? -2.545 -1.773 3.867 1.00 81.88 212 SER A O 1
ATOM 1625 N N . VAL A 1 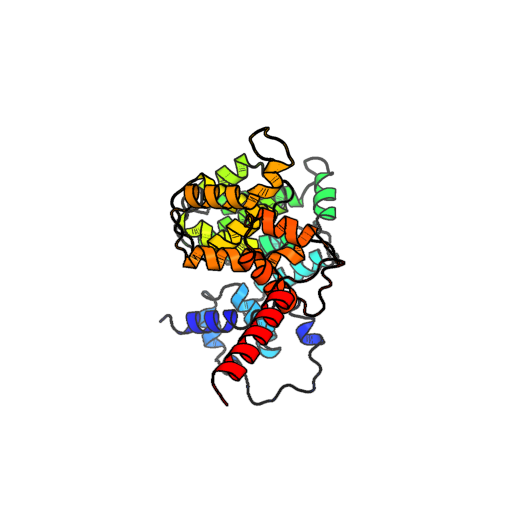213 ? -0.352 -1.508 4.226 1.00 84.06 213 VAL A N 1
ATOM 1626 C CA . VAL A 1 213 ? -0.331 -0.062 3.962 1.00 84.06 213 VAL A CA 1
ATOM 1627 C C . VAL A 1 213 ? -0.469 0.238 2.466 1.00 84.06 213 VAL A C 1
ATOM 1629 O O . VAL A 1 213 ? -1.188 1.159 2.101 1.00 84.06 213 VAL A O 1
ATOM 1632 N N . ASN A 1 214 ? 0.177 -0.538 1.589 1.00 83.94 214 ASN A N 1
ATOM 1633 C CA . ASN A 1 214 ? 0.132 -0.328 0.136 1.00 83.94 214 ASN A CA 1
ATOM 1634 C C . ASN A 1 214 ? -1.257 -0.576 -0.475 1.00 83.94 214 ASN A C 1
ATOM 1636 O O . ASN A 1 214 ? -1.555 -0.041 -1.539 1.00 83.94 214 ASN A O 1
ATOM 1640 N N . ALA A 1 215 ? -2.099 -1.385 0.173 1.00 79.56 215 ALA A N 1
ATOM 1641 C CA . ALA A 1 215 ? -3.471 -1.617 -0.275 1.00 79.56 215 ALA A CA 1
ATOM 1642 C C . ALA A 1 215 ? -4.360 -0.360 -0.184 1.00 79.56 215 ALA A C 1
ATOM 1644 O O . ALA A 1 215 ? -5.419 -0.322 -0.802 1.00 79.56 215 ALA A O 1
ATOM 1645 N N . GLU A 1 216 ? -3.938 0.657 0.571 1.00 80.00 216 GLU A N 1
ATOM 1646 C CA . GLU A 1 216 ? -4.702 1.873 0.816 1.00 80.00 216 GLU A CA 1
ATOM 1647 C C . GLU A 1 216 ? -4.088 3.079 0.076 1.00 80.00 216 GLU A C 1
ATOM 1649 O O . GLU A 1 216 ? -2.989 3.517 0.437 1.00 80.00 216 GLU A O 1
ATOM 1654 N N . PRO A 1 217 ? -4.789 3.679 -0.908 1.00 76.06 217 PRO A N 1
ATOM 1655 C CA . PRO A 1 217 ? -4.282 4.826 -1.664 1.00 76.06 217 PRO A CA 1
ATOM 1656 C C . PRO A 1 217 ? -3.868 6.015 -0.789 1.00 76.06 217 PRO A C 1
ATOM 1658 O O . PRO A 1 217 ? -2.830 6.632 -1.033 1.00 76.06 217 PRO A O 1
ATOM 1661 N N . LEU A 1 218 ? -4.623 6.307 0.278 1.00 74.00 218 LEU A N 1
ATOM 1662 C CA . LEU A 1 218 ? -4.319 7.414 1.195 1.00 74.00 218 LEU A CA 1
ATOM 1663 C C . LEU A 1 218 ? -2.992 7.227 1.949 1.00 74.00 218 LEU A C 1
ATOM 1665 O O . LEU A 1 218 ? -2.403 8.198 2.424 1.00 74.00 218 LEU A O 1
ATOM 1669 N N . LEU A 1 219 ? -2.495 5.992 2.043 1.00 80.31 219 LEU A N 1
ATOM 1670 C CA . LEU A 1 219 ? -1.267 5.654 2.756 1.00 80.31 219 LEU A CA 1
ATOM 1671 C C . LEU A 1 219 ? -0.069 5.432 1.829 1.00 80.31 219 LEU A C 1
ATOM 1673 O O . LEU A 1 219 ? 0.986 4.994 2.293 1.00 80.31 219 LEU A O 1
ATOM 1677 N N . GLN A 1 220 ? -0.175 5.779 0.543 1.00 81.38 220 GLN A N 1
ATOM 1678 C CA . GLN A 1 220 ? 0.907 5.597 -0.429 1.00 81.38 220 GLN A CA 1
ATOM 1679 C C . GLN A 1 220 ? 2.229 6.231 0.037 1.00 81.38 220 GLN A C 1
ATOM 1681 O O . GLN A 1 220 ? 3.293 5.623 -0.093 1.00 81.38 220 GLN A O 1
ATOM 1686 N N . ARG A 1 221 ? 2.179 7.417 0.661 1.00 82.38 221 ARG A N 1
ATOM 1687 C CA . ARG A 1 221 ? 3.386 8.070 1.188 1.00 82.38 221 ARG A CA 1
ATOM 1688 C C . ARG A 1 221 ? 3.992 7.328 2.384 1.00 82.38 221 ARG A C 1
ATOM 1690 O O . ARG A 1 221 ? 5.212 7.235 2.468 1.00 82.38 221 ARG A O 1
ATOM 1697 N N . LEU A 1 222 ? 3.175 6.765 3.273 1.00 84.44 222 LEU A N 1
ATOM 1698 C CA . LEU A 1 222 ? 3.663 5.916 4.363 1.00 84.44 222 LEU A CA 1
ATOM 1699 C C . LEU A 1 222 ? 4.280 4.622 3.815 1.00 84.44 222 LEU A C 1
ATOM 1701 O O . LEU A 1 222 ? 5.353 4.218 4.256 1.00 84.44 222 LEU A O 1
ATOM 1705 N N . SER A 1 223 ? 3.644 4.012 2.810 1.00 87.88 223 SER A N 1
ATOM 1706 C CA . SER A 1 223 ? 4.163 2.826 2.117 1.00 87.88 223 SER A CA 1
ATOM 1707 C C . SER A 1 223 ? 5.550 3.088 1.517 1.00 87.88 223 SER A C 1
ATOM 1709 O O . SER A 1 223 ? 6.471 2.283 1.682 1.00 87.88 223 SER A O 1
ATOM 1711 N N . TYR A 1 224 ? 5.733 4.257 0.898 1.00 87.38 224 TYR A N 1
ATOM 1712 C CA . TYR A 1 224 ? 7.029 4.712 0.402 1.00 87.38 224 TYR A CA 1
ATOM 1713 C C . TYR A 1 224 ? 8.079 4.831 1.511 1.00 87.38 224 TYR A C 1
ATOM 1715 O O . TYR A 1 224 ? 9.169 4.280 1.374 1.00 87.38 224 TYR A O 1
ATOM 1723 N N . GLU A 1 225 ? 7.774 5.500 2.623 1.00 84.88 225 GLU A N 1
ATOM 1724 C CA . GLU A 1 225 ? 8.758 5.676 3.698 1.00 84.88 225 GLU A CA 1
ATOM 1725 C C . GLU A 1 225 ? 9.158 4.338 4.347 1.00 84.88 225 GLU A C 1
ATOM 1727 O O . GLU A 1 225 ? 10.337 4.120 4.629 1.00 84.88 225 GLU A O 1
ATOM 1732 N N . ILE A 1 226 ? 8.215 3.400 4.499 1.00 86.69 226 ILE A N 1
ATOM 1733 C CA . ILE A 1 226 ? 8.516 2.027 4.943 1.00 86.69 226 ILE A CA 1
ATOM 1734 C C . ILE A 1 226 ? 9.436 1.323 3.932 1.00 86.69 226 ILE A C 1
ATOM 1736 O O . ILE A 1 226 ? 10.392 0.659 4.328 1.00 86.69 226 ILE A O 1
ATOM 1740 N N . SER A 1 227 ? 9.198 1.508 2.628 1.00 88.81 227 SER A N 1
ATOM 1741 C CA . SER A 1 227 ? 10.047 0.951 1.559 1.00 88.81 227 SER A CA 1
ATOM 1742 C C . SER A 1 227 ? 11.483 1.475 1.649 1.00 88.81 227 SER A C 1
ATOM 1744 O O . SER A 1 227 ? 12.443 0.710 1.567 1.00 88.81 227 SER A O 1
ATOM 1746 N N . VAL A 1 228 ? 11.642 2.785 1.863 1.00 86.44 228 VAL A N 1
ATOM 1747 C CA . VAL A 1 228 ? 12.951 3.424 2.058 1.00 86.44 228 VAL A CA 1
ATOM 1748 C C . VAL A 1 228 ? 13.653 2.853 3.286 1.00 86.44 228 VAL A C 1
ATOM 1750 O O . VAL A 1 228 ? 14.849 2.561 3.202 1.00 86.44 228 VAL A O 1
ATOM 1753 N N . TYR A 1 229 ? 12.933 2.722 4.404 1.00 86.38 229 TYR A N 1
ATOM 1754 C CA . TYR A 1 229 ? 13.462 2.191 5.658 1.00 86.38 229 TYR A CA 1
ATOM 1755 C C . TYR A 1 229 ? 13.964 0.752 5.485 1.00 86.38 229 TYR A C 1
ATOM 1757 O O . TYR A 1 229 ? 15.108 0.458 5.838 1.00 86.38 229 TYR A O 1
ATOM 1765 N N . LEU A 1 230 ? 13.161 -0.117 4.860 1.00 86.88 230 LEU A N 1
ATOM 1766 C CA . LEU A 1 230 ? 13.523 -1.511 4.584 1.00 86.88 230 LEU A CA 1
ATOM 1767 C C . LEU A 1 230 ? 14.812 -1.618 3.763 1.00 86.88 230 LEU A C 1
ATOM 1769 O O . LEU A 1 230 ? 15.710 -2.376 4.121 1.00 86.88 230 LEU A O 1
ATOM 1773 N N . CYS A 1 231 ? 14.955 -0.803 2.715 1.00 86.06 231 CYS A N 1
ATOM 1774 C CA . CYS A 1 231 ? 16.178 -0.790 1.913 1.00 86.06 231 CYS A CA 1
ATOM 1775 C C . CYS A 1 231 ? 17.403 -0.196 2.634 1.00 86.06 231 CYS A C 1
ATOM 1777 O O . CYS A 1 231 ? 18.515 -0.362 2.144 1.00 86.06 231 CYS A O 1
ATOM 1779 N N . ALA A 1 232 ? 17.228 0.537 3.738 1.00 82.44 232 ALA A N 1
ATOM 1780 C CA . ALA A 1 232 ? 18.323 1.193 4.458 1.00 82.44 232 ALA A CA 1
ATOM 1781 C C . ALA A 1 232 ? 18.836 0.401 5.673 1.00 82.44 232 ALA A C 1
ATOM 1783 O O . ALA A 1 232 ? 19.964 0.629 6.104 1.00 82.44 232 ALA A O 1
ATOM 1784 N N . ARG A 1 233 ? 18.020 -0.478 6.269 1.00 72.69 233 ARG A N 1
ATOM 1785 C CA . ARG A 1 233 ? 18.315 -1.100 7.579 1.00 72.69 233 ARG A CA 1
ATOM 1786 C C . ARG A 1 233 ? 18.682 -2.590 7.540 1.00 72.69 233 ARG A C 1
ATOM 1788 O O . ARG A 1 233 ? 18.950 -3.129 8.610 1.00 72.69 233 ARG A O 1
ATOM 1795 N N . HIS A 1 234 ? 18.789 -3.176 6.342 1.00 65.81 234 HIS A N 1
ATOM 1796 C CA . HIS A 1 234 ? 19.295 -4.518 6.002 1.00 65.81 234 HIS A CA 1
ATOM 1797 C C . HIS A 1 234 ? 18.680 -5.723 6.760 1.00 65.81 234 HIS A C 1
ATOM 1799 O O . HIS A 1 234 ? 18.338 -5.648 7.937 1.00 65.81 234 HIS A O 1
ATOM 1805 N N . GLN A 1 235 ? 18.632 -6.880 6.083 1.00 63.62 235 GLN A N 1
ATOM 1806 C CA . GLN A 1 235 ? 18.292 -8.214 6.629 1.00 63.62 235 GLN A CA 1
ATOM 1807 C C . GLN A 1 235 ? 16.800 -8.502 6.855 1.00 63.62 235 GLN A C 1
ATOM 1809 O O . GLN A 1 235 ? 16.388 -8.899 7.945 1.00 63.62 235 GLN A O 1
ATOM 1814 N N . VAL A 1 236 ? 15.986 -8.353 5.810 1.00 69.75 236 VAL A N 1
ATOM 1815 C CA . VAL A 1 236 ? 14.647 -8.954 5.786 1.00 69.75 236 VAL A CA 1
ATOM 1816 C C . VAL A 1 236 ? 14.476 -9.686 4.463 1.00 69.75 236 VAL A C 1
ATOM 1818 O O . VAL A 1 236 ? 14.552 -9.056 3.411 1.00 69.75 236 VAL A O 1
ATOM 1821 N N . ASP A 1 237 ? 14.240 -10.998 4.524 1.00 74.25 237 ASP A N 1
ATOM 1822 C CA . ASP A 1 237 ? 13.860 -11.772 3.345 1.00 74.25 237 ASP A CA 1
ATOM 1823 C C . ASP A 1 237 ? 12.482 -11.302 2.878 1.00 74.25 237 ASP A C 1
ATOM 1825 O O . ASP A 1 237 ? 11.494 -11.345 3.620 1.00 74.25 237 ASP A O 1
ATOM 1829 N N . VAL A 1 238 ? 12.417 -10.814 1.643 1.00 83.69 238 VAL A N 1
ATOM 1830 C CA . VAL A 1 238 ? 11.187 -10.288 1.053 1.00 83.69 238 VAL A CA 1
ATOM 1831 C C . VAL A 1 238 ? 10.631 -11.261 0.023 1.00 83.69 238 VAL A C 1
ATOM 1833 O O . VAL A 1 238 ? 11.354 -11.804 -0.809 1.00 83.69 238 VAL A O 1
ATOM 1836 N N . SER A 1 239 ? 9.315 -11.462 0.060 1.00 88.19 239 SER A N 1
ATOM 1837 C CA . SER A 1 239 ? 8.608 -12.161 -1.010 1.00 88.19 239 SER A CA 1
ATOM 1838 C C . SER A 1 239 ? 8.590 -11.322 -2.290 1.00 88.19 239 SER A C 1
ATOM 1840 O O . SER A 1 239 ? 8.735 -10.097 -2.246 1.00 88.19 239 SER A O 1
ATOM 1842 N N . ASP A 1 240 ? 8.316 -11.961 -3.427 1.00 89.25 240 ASP A N 1
ATOM 1843 C CA . ASP A 1 240 ? 8.157 -11.300 -4.733 1.00 89.25 240 ASP A CA 1
ATOM 1844 C C . ASP A 1 240 ? 7.103 -10.191 -4.680 1.00 89.25 240 ASP A C 1
ATOM 1846 O O . ASP A 1 240 ? 7.237 -9.132 -5.299 1.00 89.25 240 ASP A O 1
ATOM 1850 N N . GLU A 1 241 ? 6.059 -10.412 -3.877 1.00 89.50 241 GLU A N 1
ATOM 1851 C CA . GLU A 1 241 ? 5.050 -9.403 -3.626 1.00 89.50 241 GLU A CA 1
ATOM 1852 C C . GLU A 1 241 ? 5.650 -8.175 -2.924 1.00 89.50 241 GLU A C 1
ATOM 1854 O O . GLU A 1 241 ? 5.506 -7.042 -3.386 1.00 89.50 241 GLU A O 1
ATOM 1859 N N . VAL A 1 242 ? 6.343 -8.366 -1.812 1.00 90.25 242 VAL A N 1
ATOM 1860 C CA . VAL A 1 242 ? 6.888 -7.241 -1.047 1.00 90.25 242 VAL A CA 1
ATOM 1861 C C . VAL A 1 242 ? 7.947 -6.502 -1.865 1.00 90.25 242 VAL A C 1
ATOM 1863 O O . VAL A 1 242 ? 7.920 -5.272 -1.938 1.00 90.25 242 VAL A O 1
ATOM 1866 N N . ALA A 1 243 ? 8.806 -7.235 -2.572 1.00 92.19 243 ALA A N 1
ATOM 1867 C CA . ALA A 1 243 ? 9.806 -6.670 -3.468 1.00 92.19 243 ALA A CA 1
ATOM 1868 C C . ALA A 1 243 ? 9.177 -5.818 -4.582 1.00 92.19 243 ALA A C 1
ATOM 1870 O O . ALA A 1 243 ? 9.608 -4.690 -4.820 1.00 92.19 243 ALA A O 1
ATOM 1871 N N . GLY A 1 244 ? 8.107 -6.306 -5.218 1.00 92.88 244 GLY A N 1
ATOM 1872 C CA . GLY A 1 244 ? 7.388 -5.551 -6.244 1.00 92.88 244 GLY A CA 1
ATOM 1873 C C . GLY A 1 244 ? 6.682 -4.297 -5.707 1.00 92.88 244 GLY A C 1
ATOM 1874 O O . GLY A 1 244 ? 6.575 -3.303 -6.426 1.00 92.88 244 GLY A O 1
ATOM 1875 N N . ILE A 1 245 ? 6.211 -4.307 -4.453 1.00 91.81 245 ILE A N 1
ATOM 1876 C CA . ILE A 1 245 ? 5.653 -3.106 -3.801 1.00 91.81 245 ILE A CA 1
ATOM 1877 C C . ILE A 1 245 ? 6.758 -2.071 -3.567 1.00 91.81 245 ILE A C 1
ATOM 1879 O O . ILE A 1 245 ? 6.590 -0.909 -3.935 1.00 91.81 245 ILE A O 1
ATOM 1883 N N . ILE A 1 246 ? 7.896 -2.497 -3.013 1.00 92.56 246 ILE A N 1
ATOM 1884 C CA . ILE A 1 246 ? 9.053 -1.630 -2.753 1.00 92.56 246 ILE A CA 1
ATOM 1885 C C . ILE A 1 246 ? 9.552 -0.999 -4.056 1.00 92.56 246 ILE A C 1
ATOM 1887 O O . ILE A 1 246 ? 9.698 0.222 -4.122 1.00 92.56 246 ILE A O 1
ATOM 1891 N N . ALA A 1 247 ? 9.750 -1.802 -5.106 1.00 94.12 247 ALA A N 1
ATOM 1892 C CA . ALA A 1 247 ? 10.191 -1.322 -6.413 1.00 94.12 247 ALA A CA 1
ATOM 1893 C C . ALA A 1 247 ? 9.252 -0.245 -6.969 1.00 94.12 247 ALA A C 1
ATOM 1895 O O . ALA A 1 247 ? 9.704 0.835 -7.344 1.00 94.12 247 ALA A O 1
ATOM 1896 N N . ASN A 1 248 ? 7.941 -0.504 -6.946 1.00 92.75 248 ASN A N 1
ATOM 1897 C CA . ASN A 1 248 ? 6.932 0.451 -7.393 1.00 92.75 248 ASN A CA 1
ATOM 1898 C C . ASN A 1 248 ? 6.963 1.750 -6.587 1.00 92.75 248 ASN A C 1
ATOM 1900 O O . ASN A 1 248 ? 6.983 2.834 -7.166 1.00 92.75 248 ASN A O 1
ATOM 1904 N N . ASN A 1 249 ? 6.989 1.656 -5.258 1.00 91.06 249 ASN A N 1
ATOM 1905 C CA . ASN A 1 249 ? 7.015 2.832 -4.396 1.00 91.06 249 ASN A CA 1
ATOM 1906 C C . ASN A 1 249 ? 8.249 3.697 -4.666 1.00 91.06 249 ASN A C 1
ATOM 1908 O O . ASN A 1 249 ? 8.128 4.910 -4.817 1.00 91.06 249 ASN A O 1
ATOM 1912 N N . LEU A 1 250 ? 9.430 3.085 -4.761 1.00 90.06 250 LEU A N 1
ATOM 1913 C CA . LEU A 1 250 ? 10.677 3.810 -4.999 1.00 90.06 250 LEU A CA 1
ATOM 1914 C C . LEU A 1 250 ? 10.751 4.383 -6.424 1.00 90.06 250 LEU A C 1
ATOM 1916 O O . LEU A 1 250 ? 11.226 5.506 -6.613 1.00 90.06 250 LEU A O 1
ATOM 1920 N N . PHE A 1 251 ? 10.273 3.642 -7.426 1.00 91.00 251 PHE A N 1
ATOM 1921 C CA . PHE A 1 251 ? 10.328 4.062 -8.824 1.00 91.00 251 PHE A CA 1
ATOM 1922 C C . PHE A 1 251 ? 9.304 5.151 -9.163 1.00 91.00 251 PHE A C 1
ATOM 1924 O O . PHE A 1 251 ? 9.644 6.103 -9.864 1.00 91.00 251 PHE A O 1
ATOM 1931 N N . PHE A 1 252 ? 8.083 5.084 -8.632 1.00 87.44 252 PHE A N 1
ATOM 1932 C CA . PHE A 1 252 ? 7.025 6.046 -8.957 1.00 87.44 252 PHE A CA 1
ATOM 1933 C C . PHE A 1 252 ? 6.933 7.238 -7.991 1.00 87.44 252 PHE A C 1
ATOM 1935 O O . PHE A 1 252 ? 6.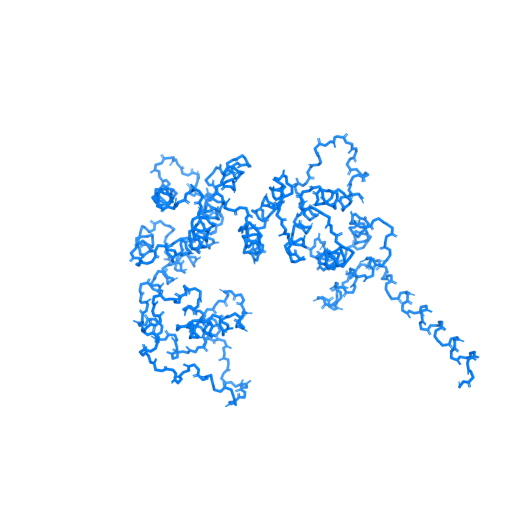128 8.133 -8.230 1.00 87.44 252 PHE A O 1
ATOM 1942 N N . ASP A 1 253 ? 7.766 7.329 -6.947 1.00 79.62 253 ASP A N 1
ATOM 1943 C CA . ASP A 1 253 ? 7.777 8.499 -6.054 1.00 79.62 253 ASP A CA 1
ATOM 1944 C C . ASP A 1 253 ? 8.056 9.802 -6.823 1.00 79.62 253 ASP A C 1
ATOM 1946 O O . ASP A 1 253 ? 9.100 9.953 -7.471 1.00 79.62 253 ASP A O 1
ATOM 1950 N N . HIS A 1 254 ? 7.097 10.732 -6.749 1.00 62.09 254 HIS A N 1
ATOM 1951 C CA . HIS A 1 254 ? 7.117 12.031 -7.429 1.00 62.09 254 HIS A CA 1
ATOM 1952 C C . HIS A 1 254 ? 8.000 13.064 -6.712 1.00 62.09 254 HIS A C 1
ATOM 1954 O O . HIS A 1 254 ? 8.448 14.021 -7.336 1.00 62.09 254 HIS A O 1
ATOM 1960 N N . ASN A 1 255 ? 8.299 12.847 -5.424 1.00 56.97 255 ASN A N 1
ATOM 1961 C CA . ASN A 1 255 ? 9.157 13.718 -4.612 1.00 56.97 255 ASN A CA 1
ATOM 1962 C C . ASN A 1 255 ? 10.624 13.260 -4.594 1.00 56.97 255 ASN A C 1
ATOM 1964 O O . ASN A 1 255 ? 11.398 13.679 -3.732 1.00 56.97 255 ASN A O 1
ATOM 1968 N N . TRP A 1 256 ? 11.009 12.381 -5.520 1.00 51.88 256 TRP A N 1
ATOM 1969 C CA . TRP A 1 256 ? 12.356 11.838 -5.567 1.00 51.88 256 TRP A CA 1
ATOM 1970 C C . TRP A 1 256 ? 13.362 12.919 -5.976 1.00 51.88 256 TRP A C 1
ATOM 1972 O O . TRP A 1 256 ? 13.448 13.309 -7.141 1.00 51.88 256 TRP A O 1
ATOM 1982 N N . THR A 1 257 ? 14.144 13.382 -5.004 1.00 48.22 257 THR A N 1
ATOM 1983 C CA . THR A 1 257 ? 15.376 14.139 -5.221 1.00 48.22 257 THR A CA 1
ATOM 1984 C C . THR A 1 257 ? 16.569 13.215 -4.958 1.00 48.22 257 THR A C 1
ATOM 1986 O O . THR A 1 257 ? 16.696 12.679 -3.852 1.00 48.22 257 THR A O 1
ATOM 1989 N N . PRO A 1 258 ? 17.446 12.965 -5.950 1.00 46.31 258 PRO A N 1
ATOM 1990 C CA . PRO A 1 258 ? 18.668 12.216 -5.701 1.00 46.31 258 PRO A CA 1
ATOM 1991 C C . PRO A 1 258 ? 19.534 12.971 -4.686 1.00 46.31 258 PRO A C 1
ATOM 1993 O O . PRO A 1 258 ? 19.619 14.196 -4.700 1.00 46.31 258 PRO A O 1
ATOM 1996 N N . VAL A 1 259 ? 20.189 12.223 -3.796 1.00 47.66 259 VAL A N 1
ATOM 1997 C CA . VAL A 1 259 ? 21.064 12.775 -2.742 1.00 47.66 259 VAL A CA 1
ATOM 1998 C C . VAL A 1 259 ? 22.348 13.390 -3.334 1.00 47.66 259 VAL A C 1
ATOM 2000 O O . VAL A 1 259 ? 23.058 14.117 -2.646 1.00 47.66 259 VAL A O 1
ATOM 2003 N N . VAL A 1 260 ? 22.640 13.142 -4.617 1.00 45.31 260 VAL A N 1
ATOM 2004 C CA . VAL A 1 260 ? 23.874 13.564 -5.290 1.00 45.31 260 VAL A CA 1
ATOM 2005 C C . VAL A 1 260 ? 23.543 14.454 -6.490 1.00 45.31 260 VAL A C 1
ATOM 2007 O O . VAL A 1 260 ? 22.711 14.109 -7.327 1.00 45.31 260 VAL A O 1
ATOM 2010 N N . TRP A 1 261 ? 24.197 15.616 -6.527 1.00 40.31 261 TRP A N 1
ATOM 2011 C CA . TRP A 1 261 ? 24.019 16.746 -7.445 1.00 40.31 261 TRP A CA 1
ATOM 2012 C C . TRP A 1 261 ? 24.579 16.492 -8.852 1.00 40.31 261 TRP A C 1
ATOM 2014 O O . TRP A 1 261 ? 25.280 17.334 -9.410 1.00 40.31 261 TRP A O 1
ATOM 2024 N N . GLU A 1 262 ? 24.291 15.345 -9.450 1.00 39.09 262 GLU A N 1
ATOM 2025 C CA . GLU A 1 262 ? 24.632 15.120 -10.851 1.00 39.09 262 GLU A CA 1
ATOM 2026 C C . GLU A 1 262 ? 23.364 15.257 -11.706 1.00 39.09 262 GLU A C 1
ATOM 2028 O O . GLU A 1 262 ? 22.272 14.834 -11.337 1.00 39.09 262 GLU A O 1
ATOM 2033 N N . SER A 1 263 ? 23.503 16.005 -12.801 1.00 46.41 263 SER A N 1
ATOM 2034 C CA . SER A 1 263 ? 22.446 16.638 -13.604 1.00 46.41 263 SER A CA 1
ATOM 2035 C C . SER A 1 263 ? 21.094 15.900 -13.680 1.00 46.41 263 SER A C 1
ATOM 2037 O O . SER A 1 263 ? 21.011 14.736 -14.060 1.00 46.41 263 SER A O 1
ATOM 2039 N N . SER A 1 264 ? 19.998 16.621 -13.430 1.00 53.38 264 SER A N 1
ATOM 2040 C CA . SER A 1 264 ? 18.609 16.121 -13.380 1.00 53.38 264 SER A CA 1
ATOM 2041 C C . SER A 1 264 ? 18.087 15.391 -14.634 1.00 53.38 264 SER A C 1
ATOM 2043 O O . SER A 1 264 ? 16.981 14.850 -14.597 1.00 53.38 264 SER A O 1
ATOM 2045 N N . PHE A 1 265 ? 18.845 15.375 -15.736 1.00 49.66 265 PHE A N 1
ATOM 2046 C CA . PHE A 1 265 ? 18.469 14.761 -17.010 1.00 49.66 265 PHE A CA 1
ATOM 2047 C C . PHE A 1 265 ? 18.947 13.304 -17.136 1.00 49.66 265 PHE A C 1
ATOM 2049 O O . PHE A 1 265 ? 18.123 12.413 -17.328 1.00 49.66 265 PHE A O 1
ATOM 2056 N N . LEU A 1 266 ? 20.248 13.037 -16.952 1.00 48.84 266 LEU A N 1
ATOM 2057 C CA . LEU A 1 266 ? 20.816 11.681 -17.062 1.00 48.84 266 LEU A CA 1
ATOM 2058 C C . LEU A 1 266 ? 20.264 10.735 -15.980 1.00 48.84 266 LEU A C 1
ATOM 2060 O O . LEU A 1 266 ? 20.036 9.558 -16.235 1.00 48.84 266 LEU A O 1
ATOM 2064 N N . TYR A 1 267 ? 19.942 11.271 -14.801 1.00 51.66 267 TYR A N 1
ATOM 2065 C CA . TYR A 1 267 ? 19.438 10.489 -13.667 1.00 51.66 267 TYR A CA 1
ATOM 2066 C C . TYR A 1 267 ? 17.959 10.114 -13.758 1.00 51.66 267 TYR A C 1
ATOM 2068 O O . TYR A 1 267 ? 17.532 9.145 -13.132 1.00 51.66 267 TYR A O 1
ATOM 2076 N N . LYS A 1 268 ? 17.156 10.841 -14.547 1.00 59.19 268 LYS A N 1
ATOM 2077 C CA . LYS A 1 268 ? 15.771 10.426 -14.816 1.00 59.19 268 LYS A CA 1
ATOM 2078 C C . LYS A 1 268 ? 15.728 9.164 -15.675 1.00 59.19 268 LYS A C 1
ATOM 2080 O O . LYS A 1 268 ? 14.848 8.341 -15.455 1.00 59.19 268 LYS A O 1
ATOM 2085 N N . ARG A 1 269 ? 16.700 8.987 -16.578 1.00 63.84 269 ARG A N 1
ATOM 2086 C CA . ARG A 1 269 ? 16.849 7.776 -17.398 1.00 63.84 269 ARG A CA 1
ATOM 2087 C C . ARG A 1 269 ? 17.396 6.564 -16.638 1.00 63.84 269 ARG A C 1
ATOM 2089 O O . ARG A 1 269 ? 17.141 5.451 -17.058 1.00 63.84 269 ARG A O 1
ATOM 2096 N N . SER A 1 270 ? 18.073 6.745 -15.503 1.00 72.50 270 SER A N 1
ATOM 2097 C CA . SER A 1 270 ? 18.659 5.635 -14.730 1.00 72.50 270 SER A CA 1
ATOM 2098 C C . SER A 1 270 ? 17.971 5.368 -13.384 1.00 72.50 270 SER A C 1
ATOM 2100 O O . SER A 1 270 ? 18.503 4.650 -12.530 1.00 72.50 270 SER A O 1
ATOM 2102 N N . LYS A 1 271 ? 16.760 5.906 -13.162 1.00 85.00 271 LYS A N 1
ATOM 2103 C CA . LYS A 1 271 ? 16.041 5.757 -11.881 1.00 85.00 271 LYS A CA 1
ATOM 2104 C C . LYS A 1 271 ? 15.838 4.287 -11.500 1.00 85.00 271 LYS A C 1
ATOM 2106 O O . LYS A 1 271 ? 16.035 3.922 -10.343 1.00 85.00 271 LYS A O 1
ATOM 2111 N N . GLY A 1 272 ? 15.479 3.434 -12.454 1.00 90.44 272 GLY A N 1
ATOM 2112 C CA . GLY A 1 272 ? 15.296 2.002 -12.243 1.00 90.44 272 GLY A CA 1
ATOM 2113 C C . GLY A 1 272 ? 16.581 1.296 -11.836 1.00 90.44 272 GLY A C 1
ATOM 2114 O O . GLY A 1 272 ? 16.557 0.485 -10.916 1.00 90.44 272 GLY A O 1
ATOM 2115 N N . GLU A 1 273 ? 17.720 1.647 -12.436 1.00 89.75 273 GLU A N 1
ATOM 2116 C CA . GLU A 1 273 ? 19.023 1.106 -12.033 1.00 89.75 273 GLU A CA 1
ATOM 2117 C C . GLU A 1 273 ? 19.345 1.462 -10.576 1.00 89.75 273 GLU A C 1
ATOM 2119 O O . GLU A 1 273 ? 19.747 0.596 -9.797 1.00 89.75 273 GLU A O 1
ATOM 2124 N N . PHE A 1 274 ? 19.099 2.712 -10.176 1.00 87.31 274 PHE A N 1
ATOM 2125 C CA . PHE A 1 274 ? 19.268 3.139 -8.789 1.00 87.31 274 PHE A CA 1
ATOM 2126 C C . PHE A 1 274 ? 18.355 2.364 -7.830 1.00 87.31 274 PHE A C 1
ATOM 2128 O O . PHE A 1 274 ? 18.814 1.905 -6.783 1.00 87.31 274 PHE A O 1
ATOM 2135 N N . VAL A 1 275 ? 17.073 2.200 -8.177 1.00 90.69 275 VAL A N 1
ATOM 2136 C CA . VAL A 1 275 ? 16.117 1.427 -7.366 1.00 90.69 275 VAL A CA 1
ATOM 2137 C C . VAL A 1 275 ? 16.589 -0.017 -7.219 1.00 90.69 275 VAL A C 1
ATOM 2139 O O . VAL A 1 275 ? 16.646 -0.508 -6.093 1.00 90.69 275 VAL A O 1
ATOM 2142 N N . ARG A 1 276 ? 17.001 -0.666 -8.315 1.00 91.75 276 ARG A N 1
ATOM 2143 C CA . ARG A 1 276 ? 17.523 -2.038 -8.291 1.00 91.75 276 ARG A CA 1
ATOM 2144 C C . ARG A 1 276 ? 18.752 -2.166 -7.396 1.00 91.75 276 ARG A C 1
ATOM 2146 O O . ARG A 1 276 ? 18.723 -2.963 -6.465 1.00 91.75 276 ARG A O 1
ATOM 2153 N N . LYS A 1 277 ? 19.766 -1.311 -7.578 1.00 88.81 277 LYS A N 1
ATOM 2154 C CA . LYS A 1 277 ? 20.977 -1.295 -6.731 1.00 88.81 277 LYS A CA 1
ATOM 2155 C C . LYS A 1 277 ? 20.650 -1.077 -5.255 1.00 88.81 277 LYS A C 1
ATOM 2157 O O . LYS A 1 277 ? 21.231 -1.713 -4.378 1.00 88.81 277 LYS A O 1
ATOM 2162 N N . ARG A 1 278 ? 19.716 -0.168 -4.961 1.00 87.38 278 ARG A N 1
ATOM 2163 C CA . ARG A 1 278 ? 19.280 0.115 -3.589 1.00 87.38 278 ARG A CA 1
ATOM 2164 C C . ARG A 1 278 ? 18.564 -1.085 -2.971 1.00 87.38 278 ARG A C 1
ATOM 2166 O O . ARG A 1 278 ? 18.797 -1.385 -1.803 1.00 87.38 278 ARG A O 1
ATOM 2173 N N . MET A 1 279 ? 17.712 -1.760 -3.738 1.00 90.81 279 MET A N 1
ATOM 2174 C CA . MET A 1 279 ? 17.037 -2.978 -3.299 1.00 90.81 279 MET A CA 1
ATOM 2175 C C . MET A 1 279 ? 18.028 -4.120 -3.079 1.00 90.81 279 MET A C 1
ATOM 2177 O O . MET A 1 279 ? 17.952 -4.745 -2.032 1.00 90.81 279 MET A O 1
ATOM 2181 N N . GLU A 1 280 ? 18.980 -4.353 -3.984 1.00 89.38 280 GLU A N 1
ATOM 2182 C CA . GLU A 1 280 ? 19.991 -5.415 -3.837 1.00 89.38 280 GLU A CA 1
ATOM 2183 C C . GLU A 1 280 ? 20.885 -5.199 -2.616 1.00 89.38 280 GLU A C 1
ATOM 2185 O O . GLU A 1 280 ? 21.130 -6.119 -1.839 1.00 89.38 280 GLU A O 1
ATOM 2190 N N . SER A 1 281 ? 21.329 -3.957 -2.406 1.00 85.06 281 SER A N 1
ATOM 2191 C CA . SER A 1 281 ? 22.109 -3.593 -1.224 1.00 85.06 281 SER A CA 1
ATOM 2192 C C . SER A 1 281 ? 21.305 -3.813 0.064 1.00 85.06 281 SER A C 1
ATOM 2194 O O . SER A 1 281 ? 21.804 -4.400 1.022 1.00 85.06 281 SER A O 1
ATOM 2196 N N . GLY A 1 282 ? 20.042 -3.377 0.086 1.00 82.50 282 GLY A N 1
ATOM 2197 C CA . GLY A 1 282 ? 19.181 -3.407 1.269 1.00 82.50 282 GLY A CA 1
ATOM 2198 C C . GLY A 1 282 ? 18.602 -4.778 1.623 1.00 82.50 282 GLY A C 1
ATOM 2199 O O . GLY A 1 282 ? 18.600 -5.175 2.785 1.00 82.50 282 GLY A O 1
ATOM 2200 N N . LEU A 1 283 ? 18.081 -5.489 0.628 1.00 86.00 283 LEU A N 1
ATOM 2201 C CA . LEU A 1 283 ? 17.196 -6.648 0.787 1.00 86.00 283 LEU A CA 1
ATOM 2202 C C . LEU A 1 283 ? 17.870 -7.972 0.406 1.00 86.00 283 LEU A C 1
ATOM 2204 O O . LEU A 1 283 ? 17.267 -9.026 0.573 1.00 86.00 283 LEU A O 1
ATOM 2208 N N . GLY A 1 284 ? 19.115 -7.925 -0.072 1.00 82.06 284 GLY A N 1
ATOM 2209 C CA . GLY A 1 284 ? 19.866 -9.098 -0.501 1.00 82.06 284 GLY A CA 1
ATOM 2210 C C . GLY A 1 284 ? 19.777 -9.355 -2.005 1.00 82.06 284 GLY A C 1
ATOM 2211 O O . GLY A 1 284 ? 19.295 -8.534 -2.784 1.00 82.06 284 GLY A O 1
ATOM 2212 N N . LEU A 1 285 ? 20.301 -10.508 -2.423 1.00 82.06 285 LEU A N 1
ATOM 2213 C CA . LEU A 1 285 ? 20.370 -10.884 -3.832 1.00 82.06 285 LEU A CA 1
ATOM 2214 C C . LEU A 1 285 ? 19.015 -11.396 -4.323 1.00 82.06 285 LEU A C 1
ATOM 2216 O O . LEU A 1 285 ? 18.462 -12.343 -3.768 1.00 82.06 285 LEU A O 1
ATOM 2220 N N . PHE A 1 286 ? 18.525 -10.811 -5.412 1.00 86.12 286 PHE A N 1
ATOM 2221 C CA . PHE A 1 286 ? 17.308 -11.248 -6.086 1.00 86.12 286 PHE A CA 1
ATOM 2222 C C . PHE A 1 286 ? 17.634 -12.272 -7.170 1.00 86.12 286 PHE A C 1
ATOM 2224 O O . PHE A 1 286 ? 18.584 -12.110 -7.939 1.00 86.12 286 PHE A O 1
ATOM 2231 N N . THR A 1 287 ? 16.822 -13.323 -7.274 1.00 88.88 287 THR A N 1
ATOM 2232 C CA . THR A 1 287 ? 16.942 -14.258 -8.402 1.00 88.88 287 THR A CA 1
ATOM 2233 C C . THR A 1 287 ? 16.372 -13.645 -9.684 1.00 88.88 287 THR A C 1
ATOM 2235 O O . THR A 1 287 ? 15.544 -12.734 -9.645 1.00 88.88 287 THR A O 1
ATOM 2238 N N . GLN A 1 288 ? 16.734 -14.206 -10.841 1.00 90.31 288 GLN A N 1
ATOM 2239 C CA . GLN A 1 288 ? 16.168 -13.783 -12.128 1.00 90.31 288 GLN A CA 1
ATOM 2240 C C . GLN A 1 288 ? 14.633 -13.881 -12.158 1.00 90.31 288 GLN A C 1
ATOM 2242 O O . GLN A 1 288 ? 13.964 -13.027 -12.738 1.00 90.31 288 GLN A O 1
ATOM 2247 N N . SER A 1 289 ? 14.068 -14.906 -11.509 1.00 91.31 289 SER A N 1
ATOM 2248 C CA . SER A 1 289 ? 12.614 -15.083 -11.420 1.00 91.31 289 SER A CA 1
ATOM 2249 C C . SER A 1 289 ? 11.941 -13.957 -10.630 1.00 91.31 289 SER A C 1
ATOM 2251 O O . SER A 1 289 ? 10.911 -13.437 -11.056 1.00 91.31 289 SER A O 1
ATOM 2253 N N . GLN A 1 290 ? 12.575 -13.503 -9.546 1.00 90.31 290 GLN A N 1
ATOM 2254 C CA . GLN A 1 290 ? 12.078 -12.391 -8.741 1.00 90.31 290 GLN A CA 1
ATOM 2255 C C . GLN A 1 290 ? 12.189 -11.070 -9.490 1.00 90.31 290 GLN A C 1
ATOM 2257 O O . GLN A 1 290 ? 11.242 -10.289 -9.479 1.00 90.31 290 GLN A O 1
ATOM 2262 N N . TRP A 1 291 ? 13.294 -10.838 -10.207 1.00 94.06 291 TRP A N 1
ATOM 2263 C CA . TRP A 1 291 ? 13.414 -9.665 -11.072 1.00 94.06 291 TRP A CA 1
ATOM 2264 C C . TRP A 1 291 ? 12.327 -9.624 -12.141 1.00 94.06 291 TRP A C 1
ATOM 2266 O O . TRP A 1 291 ? 11.704 -8.584 -12.318 1.00 94.06 291 TRP A O 1
ATOM 2276 N N . SER A 1 292 ? 12.021 -10.760 -12.769 1.00 93.56 292 SER A N 1
ATOM 2277 C CA . SER A 1 292 ? 10.921 -10.850 -13.733 1.00 93.56 292 SER A CA 1
ATOM 2278 C C . SER A 1 292 ? 9.556 -10.541 -13.098 1.00 93.56 292 SER A C 1
ATOM 2280 O O . SER A 1 292 ? 8.742 -9.825 -13.689 1.00 93.56 292 SER A O 1
ATOM 2282 N N . ALA A 1 293 ? 9.304 -11.020 -11.873 1.00 93.44 293 ALA A N 1
ATOM 2283 C CA . ALA A 1 293 ? 8.083 -10.704 -11.129 1.00 93.44 293 ALA A CA 1
ATOM 2284 C C . ALA A 1 293 ? 7.988 -9.209 -10.769 1.00 93.44 293 ALA A C 1
ATOM 2286 O O . ALA A 1 293 ? 6.917 -8.608 -10.897 1.00 93.44 293 ALA A O 1
ATOM 2287 N N . ILE A 1 294 ? 9.105 -8.597 -10.366 1.00 95.12 294 ILE A N 1
ATOM 2288 C CA . ILE A 1 294 ? 9.207 -7.160 -10.085 1.00 95.12 294 ILE A CA 1
ATOM 2289 C C . ILE A 1 294 ? 8.951 -6.352 -11.361 1.00 95.12 294 ILE A C 1
ATOM 2291 O O . ILE A 1 294 ? 8.099 -5.464 -11.346 1.00 95.12 294 ILE A O 1
ATOM 2295 N N . ASP A 1 295 ? 9.621 -6.692 -12.465 1.00 95.94 295 ASP A N 1
ATOM 2296 C CA . ASP A 1 295 ? 9.458 -6.034 -13.765 1.00 95.94 295 ASP A CA 1
ATOM 2297 C C . ASP A 1 295 ? 7.991 -6.063 -14.202 1.00 95.94 295 ASP A C 1
ATOM 2299 O O . ASP A 1 295 ? 7.421 -5.021 -14.520 1.00 95.94 295 ASP A O 1
ATOM 2303 N N . LYS A 1 296 ? 7.322 -7.219 -14.094 1.00 94.44 296 LYS A N 1
ATOM 2304 C CA . LYS A 1 296 ? 5.889 -7.341 -14.403 1.00 94.44 296 LYS A CA 1
ATOM 2305 C C . LYS A 1 296 ? 5.030 -6.367 -13.600 1.00 94.44 296 LYS A C 1
ATOM 2307 O O . LYS A 1 296 ? 4.071 -5.804 -14.128 1.00 94.44 296 LYS A O 1
ATOM 2312 N N . ARG A 1 297 ? 5.365 -6.164 -12.327 1.00 93.06 297 ARG A N 1
ATOM 2313 C CA . ARG A 1 297 ? 4.612 -5.290 -11.423 1.00 93.06 297 ARG A CA 1
ATOM 2314 C C . ARG A 1 297 ? 4.873 -3.808 -11.670 1.00 93.06 297 ARG A C 1
ATOM 2316 O O . ARG A 1 297 ? 3.954 -3.012 -11.479 1.00 93.06 297 ARG A O 1
ATOM 2323 N N . VAL A 1 298 ? 6.082 -3.443 -12.094 1.00 95.06 298 VAL A N 1
ATOM 2324 C CA . VAL A 1 298 ? 6.406 -2.074 -12.525 1.00 95.06 298 VAL A CA 1
ATOM 2325 C C . VAL A 1 298 ? 5.730 -1.771 -13.857 1.00 95.06 298 VAL A C 1
ATOM 2327 O O . VAL A 1 298 ? 5.009 -0.779 -13.956 1.00 95.06 298 VAL A O 1
ATOM 2330 N N . ALA A 1 299 ? 5.860 -2.672 -14.832 1.00 95.06 299 ALA A N 1
ATOM 2331 C CA . ALA A 1 299 ? 5.206 -2.603 -16.136 1.00 95.06 299 ALA A CA 1
ATOM 2332 C C . ALA A 1 299 ? 3.693 -2.352 -16.009 1.00 95.06 299 ALA A C 1
ATOM 2334 O O . ALA A 1 299 ? 3.160 -1.437 -16.634 1.00 95.06 299 ALA A O 1
ATOM 2335 N N . SER A 1 300 ? 3.007 -3.076 -15.114 1.00 92.56 300 SER A N 1
ATOM 2336 C CA . SER A 1 300 ? 1.564 -2.903 -14.889 1.00 92.56 300 SER A CA 1
ATOM 2337 C C . SER A 1 300 ? 1.147 -1.546 -14.311 1.00 92.56 300 SER A C 1
ATOM 2339 O O . SER A 1 300 ? -0.041 -1.243 -14.312 1.00 92.56 300 SER A O 1
ATOM 2341 N N . ARG A 1 301 ? 2.078 -0.729 -13.800 1.00 90.88 301 ARG A N 1
ATOM 2342 C CA . ARG A 1 301 ? 1.773 0.589 -13.210 1.00 90.88 301 ARG A CA 1
ATOM 2343 C C . ARG A 1 301 ? 2.193 1.774 -14.077 1.00 90.88 301 ARG A C 1
ATOM 2345 O O . ARG A 1 301 ? 1.842 2.897 -13.732 1.00 90.88 301 ARG A O 1
ATOM 2352 N N . ILE A 1 302 ? 2.897 1.555 -15.190 1.00 90.81 302 ILE A N 1
ATOM 2353 C CA . ILE A 1 302 ? 3.403 2.644 -16.044 1.00 90.81 302 ILE A CA 1
ATOM 2354 C C . ILE A 1 302 ? 2.267 3.535 -16.560 1.00 90.81 302 ILE A C 1
ATOM 2356 O O . ILE A 1 302 ? 2.348 4.753 -16.420 1.00 90.81 302 ILE A O 1
ATOM 2360 N N . HIS A 1 303 ? 1.184 2.949 -17.081 1.00 88.12 303 HIS A N 1
ATOM 2361 C CA . HIS A 1 303 ? 0.051 3.721 -17.609 1.00 88.12 303 HIS A CA 1
ATOM 2362 C C . HIS A 1 303 ? -0.657 4.568 -16.539 1.00 88.12 303 HIS A C 1
ATOM 2364 O O . HIS A 1 303 ? -1.124 5.658 -16.848 1.00 88.12 303 HIS A O 1
ATOM 2370 N N . LEU A 1 304 ? -0.665 4.118 -15.277 1.00 87.38 304 LEU A N 1
ATOM 2371 C CA . LEU A 1 304 ? -1.265 4.845 -14.149 1.00 87.38 304 LEU A CA 1
ATOM 2372 C C . LEU A 1 304 ? -0.462 6.088 -13.743 1.00 87.38 304 LEU A C 1
ATOM 2374 O O . LEU A 1 304 ? -0.992 6.981 -13.086 1.00 87.38 304 LEU A O 1
ATOM 2378 N N . ALA A 1 305 ? 0.826 6.136 -14.090 1.00 84.69 305 ALA A N 1
ATOM 2379 C CA . ALA A 1 305 ? 1.715 7.251 -13.772 1.00 84.69 305 ALA A CA 1
ATOM 2380 C C . ALA A 1 305 ? 1.747 8.327 -14.870 1.00 84.69 305 ALA A C 1
ATOM 2382 O O . ALA A 1 305 ? 2.469 9.319 -14.742 1.00 84.69 305 ALA A O 1
ATOM 2383 N N . LEU A 1 306 ? 1.004 8.129 -15.960 1.00 85.06 306 LEU A N 1
ATOM 2384 C CA . LEU A 1 306 ? 1.051 8.961 -17.153 1.00 85.06 306 LEU A CA 1
ATOM 2385 C C . LEU A 1 306 ? -0.341 9.509 -17.499 1.00 85.06 306 LEU A C 1
ATOM 2387 O O . LEU A 1 306 ? -1.352 8.882 -17.189 1.00 85.06 306 LEU A O 1
ATOM 2391 N N . PRO A 1 307 ? -0.423 10.685 -18.147 1.00 80.62 307 PRO A N 1
ATOM 2392 C CA . PRO A 1 307 ? -1.689 11.170 -18.681 1.00 80.62 307 PRO A CA 1
ATOM 2393 C C . PRO A 1 307 ? -2.189 10.259 -19.811 1.00 80.62 307 PRO A C 1
ATOM 2395 O O . PRO A 1 307 ? -1.403 9.570 -20.463 1.00 80.62 307 PRO A O 1
ATOM 2398 N N . TYR A 1 308 ? -3.492 10.323 -20.093 1.00 76.44 308 TYR A N 1
ATOM 2399 C CA . TYR A 1 308 ? -4.072 9.727 -21.298 1.00 76.44 308 TYR A CA 1
ATOM 2400 C C . TYR A 1 308 ? -3.369 10.287 -22.548 1.00 76.44 308 TYR A C 1
ATOM 2402 O O . TYR A 1 308 ? -3.158 11.500 -22.622 1.00 76.44 308 TYR A O 1
ATOM 2410 N N . ARG A 1 309 ? -3.007 9.423 -23.511 1.00 85.81 309 ARG A N 1
ATOM 2411 C CA . ARG A 1 309 ? -2.125 9.740 -24.659 1.00 85.81 309 ARG A CA 1
ATOM 2412 C C . ARG A 1 309 ? -0.715 10.182 -24.247 1.00 85.81 309 ARG A C 1
ATOM 2414 O O . ARG A 1 309 ? -0.328 11.326 -24.490 1.00 85.81 309 ARG A O 1
ATOM 2421 N N . PRO A 1 310 ? 0.083 9.289 -23.638 1.00 85.75 310 PRO A N 1
ATOM 2422 C CA . PRO A 1 310 ? 1.419 9.632 -23.160 1.00 85.75 310 PRO A CA 1
ATOM 2423 C C . PRO A 1 310 ? 2.435 9.930 -24.275 1.00 85.75 310 PRO A C 1
ATOM 2425 O O . PRO A 1 310 ? 3.388 10.673 -24.026 1.00 85.75 310 PRO A O 1
ATOM 2428 N N . GLY A 1 311 ? 2.264 9.371 -25.479 1.00 88.62 311 GLY A N 1
ATOM 2429 C CA . GLY A 1 311 ? 3.253 9.466 -26.552 1.00 88.62 311 GLY A CA 1
ATOM 2430 C C . GLY A 1 311 ? 4.601 8.871 -26.132 1.00 88.62 311 GLY A C 1
ATOM 2431 O O . GLY A 1 311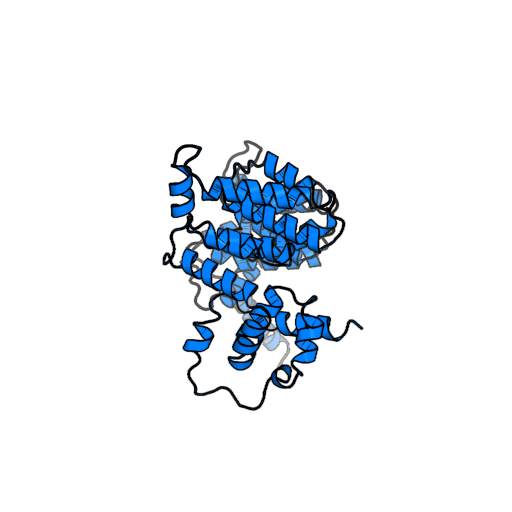 ? 4.661 7.853 -25.441 1.00 88.62 311 GLY A O 1
ATOM 2432 N N . GLU A 1 312 ? 5.688 9.552 -26.493 1.00 87.94 312 GLU A N 1
ATOM 2433 C CA . GLU A 1 312 ? 7.071 9.166 -26.162 1.00 87.94 312 GLU A CA 1
ATOM 2434 C C . GLU A 1 312 ? 7.331 9.046 -24.651 1.00 87.94 312 GLU A C 1
ATOM 2436 O O . GLU A 1 312 ? 8.193 8.279 -24.230 1.00 87.94 312 GLU A O 1
ATOM 2441 N N . LYS A 1 313 ? 6.529 9.715 -23.806 1.00 86.81 313 LYS A N 1
ATOM 2442 C CA . LYS A 1 313 ? 6.675 9.636 -22.341 1.00 86.81 313 LYS A CA 1
ATOM 2443 C C . LYS A 1 313 ? 6.469 8.222 -21.797 1.00 86.81 313 LYS A C 1
ATOM 2445 O O . LYS A 1 313 ? 6.953 7.917 -20.709 1.00 86.81 313 LYS A O 1
ATOM 2450 N N . PHE A 1 314 ? 5.735 7.376 -22.523 1.00 89.94 314 PHE A N 1
ATOM 2451 C CA . PHE A 1 314 ? 5.583 5.968 -22.170 1.00 89.94 314 PHE A CA 1
ATOM 2452 C C . PHE A 1 314 ? 6.916 5.225 -22.298 1.00 89.94 314 PHE A C 1
ATOM 2454 O O . PHE A 1 314 ? 7.342 4.550 -21.359 1.00 89.94 314 PHE A O 1
ATOM 2461 N N . ASP A 1 315 ? 7.598 5.407 -23.429 1.00 89.62 315 ASP A N 1
ATOM 2462 C CA . ASP A 1 315 ? 8.904 4.803 -23.688 1.00 89.62 315 ASP A CA 1
ATOM 2463 C C . ASP A 1 315 ? 9.972 5.390 -22.769 1.00 89.62 315 ASP A C 1
ATOM 2465 O O . ASP A 1 315 ? 10.768 4.635 -22.221 1.00 89.62 315 ASP A O 1
ATOM 2469 N N . ASP A 1 316 ? 9.938 6.698 -22.505 1.00 87.94 316 ASP A N 1
ATOM 2470 C CA . ASP A 1 316 ? 10.844 7.337 -21.547 1.00 87.94 316 ASP A CA 1
ATOM 2471 C C . ASP A 1 316 ? 10.735 6.720 -20.148 1.00 87.94 316 ASP A C 1
ATOM 2473 O O . ASP A 1 316 ? 11.751 6.511 -19.483 1.00 87.94 316 ASP A O 1
ATOM 2477 N N . LEU A 1 317 ? 9.518 6.408 -19.685 1.00 89.25 317 LEU A N 1
ATOM 2478 C CA . LEU A 1 317 ? 9.321 5.785 -18.377 1.00 89.25 317 LEU A CA 1
ATOM 2479 C C . LEU A 1 317 ? 9.735 4.307 -18.381 1.00 89.25 317 LEU A C 1
ATOM 2481 O O . LEU A 1 317 ? 10.256 3.817 -17.378 1.00 89.25 317 LEU A O 1
ATOM 2485 N N . CYS A 1 318 ? 9.566 3.612 -19.509 1.00 91.94 318 CYS A N 1
ATOM 2486 C CA . CYS A 1 318 ? 10.090 2.258 -19.681 1.00 91.94 318 CYS A CA 1
ATOM 2487 C C . CYS A 1 318 ? 11.622 2.244 -19.634 1.00 91.94 318 CYS A C 1
ATOM 2489 O O . CYS A 1 318 ? 12.197 1.480 -18.862 1.00 91.94 318 CYS A O 1
ATOM 2491 N N . GLN A 1 319 ? 12.258 3.144 -20.382 1.00 90.06 319 GLN A N 1
ATOM 2492 C CA . GLN A 1 319 ? 13.705 3.361 -20.425 1.00 90.06 319 GLN A CA 1
ATOM 2493 C C . GLN A 1 319 ? 14.256 3.757 -19.054 1.00 90.06 319 GLN A C 1
ATOM 2495 O O . GLN A 1 319 ? 15.280 3.239 -18.617 1.00 90.06 319 GLN A O 1
ATOM 2500 N N . ALA A 1 320 ? 13.524 4.603 -18.322 1.00 89.69 320 ALA A N 1
ATOM 2501 C CA . ALA A 1 320 ? 13.861 4.970 -16.953 1.00 89.69 320 ALA A CA 1
ATOM 2502 C C . ALA A 1 320 ? 13.908 3.763 -16.009 1.00 89.69 320 ALA A C 1
ATOM 2504 O O . ALA A 1 320 ? 14.674 3.780 -15.044 1.00 89.69 320 ALA A O 1
ATOM 2505 N N . TRP A 1 321 ? 13.086 2.734 -16.245 1.00 92.75 321 TRP A N 1
ATOM 2506 C CA . TRP A 1 321 ? 13.150 1.485 -15.494 1.00 92.75 321 TRP A CA 1
ATOM 2507 C C . TRP A 1 321 ? 14.244 0.564 -16.044 1.00 92.75 321 TRP A C 1
ATOM 2509 O O . TRP A 1 321 ? 15.185 0.236 -15.316 1.00 92.75 321 TRP A O 1
ATOM 2519 N N . ARG A 1 322 ? 14.148 0.142 -17.306 1.00 92.25 322 ARG A N 1
ATOM 2520 C CA . ARG A 1 322 ? 15.080 -0.761 -17.996 1.00 92.25 322 ARG A CA 1
ATOM 2521 C C . ARG A 1 322 ? 15.601 -0.072 -19.259 1.00 92.25 322 ARG A C 1
ATOM 2523 O O . ARG A 1 322 ? 14.884 0.025 -20.251 1.00 92.25 322 ARG A O 1
ATOM 2530 N N . GLU A 1 323 ? 16.845 0.393 -19.194 1.00 89.31 323 GLU A N 1
ATOM 2531 C CA . GLU A 1 323 ? 17.512 1.046 -20.322 1.00 89.31 323 GLU A CA 1
ATOM 2532 C C . GLU A 1 323 ? 17.688 0.057 -21.485 1.00 89.31 323 GLU A C 1
ATOM 2534 O O . GLU A 1 323 ? 18.124 -1.078 -21.284 1.00 89.31 323 GLU A O 1
ATOM 2539 N N . ASP A 1 324 ? 17.294 0.492 -22.680 1.00 86.88 324 ASP A N 1
ATOM 2540 C CA . ASP A 1 324 ? 17.362 -0.221 -23.959 1.00 86.88 324 ASP A CA 1
ATOM 2541 C C . ASP A 1 324 ? 16.736 -1.629 -23.975 1.00 86.88 324 ASP A C 1
ATOM 2543 O O . ASP A 1 324 ? 17.076 -2.479 -24.802 1.00 86.88 324 ASP A O 1
ATOM 2547 N N . ASP A 1 325 ? 15.752 -1.875 -23.105 1.00 90.31 325 ASP A N 1
ATOM 2548 C CA . ASP A 1 325 ? 15.069 -3.164 -22.994 1.00 90.31 325 ASP A CA 1
ATOM 2549 C C . ASP A 1 325 ? 13.725 -3.172 -23.739 1.00 90.31 325 ASP A C 1
ATOM 2551 O O . ASP A 1 325 ? 12.656 -2.875 -23.195 1.00 90.31 325 ASP A O 1
ATOM 2555 N N . ALA A 1 326 ? 13.770 -3.566 -25.012 1.00 89.88 326 ALA A N 1
ATOM 2556 C CA . ALA A 1 326 ? 12.568 -3.703 -25.830 1.00 89.88 326 ALA A CA 1
ATOM 2557 C C . ALA A 1 326 ? 11.588 -4.763 -25.289 1.00 89.88 326 ALA A C 1
ATOM 2559 O O . ALA A 1 326 ? 10.382 -4.632 -25.498 1.00 89.88 326 ALA A O 1
ATOM 2560 N N . ALA A 1 327 ? 12.069 -5.800 -24.591 1.00 91.62 327 ALA A N 1
ATOM 2561 C CA . ALA A 1 327 ? 11.194 -6.820 -24.017 1.00 91.62 327 ALA A CA 1
ATOM 2562 C C . ALA A 1 327 ? 10.366 -6.240 -22.864 1.00 91.62 327 ALA A C 1
ATOM 2564 O O . ALA A 1 327 ? 9.165 -6.504 -22.778 1.00 91.62 327 ALA A O 1
ATOM 2565 N N . PHE A 1 328 ? 10.974 -5.385 -22.039 1.00 94.12 328 PHE A N 1
ATOM 2566 C CA . PHE A 1 328 ? 10.262 -4.661 -20.990 1.00 94.12 328 PHE A CA 1
ATOM 2567 C C . PHE A 1 328 ? 9.214 -3.690 -21.554 1.00 94.12 328 PHE A C 1
ATOM 2569 O O . PHE A 1 328 ? 8.096 -3.634 -21.042 1.00 94.12 328 PHE A O 1
ATOM 2576 N N . VAL A 1 329 ? 9.525 -2.974 -22.641 1.00 93.88 329 VAL A N 1
ATOM 2577 C CA . VAL A 1 329 ? 8.558 -2.084 -23.316 1.00 93.88 329 VAL A CA 1
ATOM 2578 C C . VAL A 1 329 ? 7.321 -2.864 -23.778 1.00 93.88 329 VAL A C 1
ATOM 2580 O O . VAL A 1 329 ? 6.194 -2.453 -23.508 1.00 93.88 329 VAL A O 1
ATOM 2583 N N . ILE A 1 330 ? 7.513 -4.024 -24.414 1.00 92.62 330 ILE A N 1
ATOM 2584 C CA . ILE A 1 330 ? 6.408 -4.898 -24.846 1.00 92.62 330 ILE A CA 1
ATOM 2585 C C . ILE A 1 330 ? 5.616 -5.399 -23.637 1.00 92.62 330 ILE A C 1
ATOM 2587 O O . ILE A 1 330 ? 4.389 -5.394 -23.655 1.00 92.62 330 ILE A O 1
ATOM 2591 N N . GLN A 1 331 ? 6.298 -5.794 -22.563 1.00 94.62 331 GLN A N 1
ATOM 2592 C CA . GLN A 1 331 ? 5.643 -6.235 -21.335 1.00 94.62 331 GLN A CA 1
ATOM 2593 C C . GLN A 1 331 ? 4.775 -5.126 -20.716 1.00 94.62 331 GLN A C 1
ATOM 2595 O O . GLN A 1 331 ? 3.674 -5.403 -20.236 1.00 94.62 331 GLN A O 1
ATOM 2600 N N . ALA A 1 332 ? 5.241 -3.875 -20.737 1.00 94.44 332 ALA A N 1
ATOM 2601 C CA . ALA A 1 332 ? 4.485 -2.715 -20.274 1.00 94.44 332 ALA A CA 1
ATOM 2602 C C . ALA A 1 332 ? 3.277 -2.410 -21.165 1.00 94.44 332 ALA A C 1
ATOM 2604 O O . ALA A 1 332 ? 2.190 -2.140 -20.650 1.00 94.44 332 ALA A O 1
ATOM 2605 N N . GLU A 1 333 ? 3.432 -2.500 -22.485 1.00 93.62 333 GLU A N 1
ATOM 2606 C CA . GLU A 1 333 ? 2.325 -2.384 -23.439 1.00 93.62 333 GLU A CA 1
ATOM 2607 C C . GLU A 1 333 ? 1.252 -3.447 -23.199 1.00 93.62 333 GLU A C 1
ATOM 2609 O O . GLU A 1 333 ? 0.072 -3.121 -23.084 1.00 93.62 333 GLU A O 1
ATOM 2614 N N . GLU A 1 334 ? 1.656 -4.714 -23.099 1.00 93.00 334 GLU A N 1
ATOM 2615 C CA . GLU A 1 334 ? 0.748 -5.840 -22.886 1.00 93.00 334 GLU A CA 1
ATOM 2616 C C . GLU A 1 334 ? 0.018 -5.719 -21.550 1.00 93.00 334 GLU A C 1
ATOM 2618 O O . GLU A 1 334 ? -1.193 -5.929 -21.494 1.00 93.00 334 GLU A O 1
ATOM 2623 N N . ALA A 1 335 ? 0.724 -5.330 -20.484 1.00 93.06 335 ALA A N 1
ATOM 2624 C CA . ALA A 1 335 ? 0.110 -5.091 -19.183 1.00 93.06 335 ALA A CA 1
ATOM 2625 C C . ALA A 1 335 ? -0.872 -3.908 -19.214 1.00 93.06 335 ALA A C 1
ATOM 2627 O O . ALA A 1 335 ? -1.922 -3.974 -18.577 1.00 93.06 335 ALA A O 1
ATOM 2628 N N . THR A 1 336 ? -0.556 -2.855 -19.972 1.00 91.31 336 THR A N 1
ATOM 2629 C CA . THR A 1 336 ? -1.426 -1.682 -20.140 1.00 91.31 336 THR A CA 1
ATOM 2630 C C . THR A 1 336 ? -2.693 -2.044 -20.904 1.00 91.31 336 THR A C 1
ATOM 2632 O O . THR A 1 336 ? -3.778 -1.768 -20.415 1.00 91.31 336 THR A O 1
ATOM 2635 N N . ILE A 1 337 ? -2.587 -2.738 -22.039 1.00 90.12 337 ILE A N 1
ATOM 2636 C CA . ILE A 1 337 ? -3.755 -3.185 -22.815 1.00 90.12 337 ILE A CA 1
ATOM 2637 C C . ILE A 1 337 ? -4.591 -4.217 -22.049 1.00 90.12 337 ILE A C 1
ATOM 2639 O O . ILE A 1 337 ? -5.814 -4.224 -22.160 1.00 90.12 337 ILE A O 1
ATOM 2643 N N . ALA A 1 338 ? -3.961 -5.085 -21.255 1.00 90.25 338 ALA A N 1
ATOM 2644 C CA . ALA A 1 338 ? -4.689 -6.031 -20.415 1.00 90.25 338 ALA A CA 1
ATOM 2645 C C . ALA A 1 338 ? -5.516 -5.331 -19.321 1.00 90.25 338 ALA A C 1
ATOM 2647 O O . ALA A 1 338 ? -6.587 -5.824 -18.972 1.00 90.25 338 ALA A O 1
ATOM 2648 N N . ALA A 1 339 ? -5.030 -4.207 -18.783 1.00 87.75 339 ALA A N 1
ATOM 2649 C CA . ALA A 1 339 ? -5.752 -3.402 -17.798 1.00 87.75 339 ALA A CA 1
ATOM 2650 C C . ALA A 1 339 ? -6.790 -2.472 -18.453 1.00 87.75 339 ALA A C 1
ATOM 2652 O O . ALA A 1 339 ? -7.922 -2.377 -17.984 1.00 87.75 339 ALA A O 1
ATOM 2653 N N . GLU A 1 340 ? -6.417 -1.826 -19.557 1.00 87.50 340 GLU A N 1
ATOM 2654 C CA . GLU A 1 340 ? -7.211 -0.848 -20.298 1.00 87.50 340 GLU A CA 1
ATOM 2655 C C . GLU A 1 340 ? -7.161 -1.166 -21.810 1.00 87.50 340 GLU A C 1
ATOM 2657 O O . GLU A 1 340 ? -6.317 -0.638 -22.539 1.00 87.50 340 GLU A O 1
ATOM 2662 N N . PRO A 1 341 ? -8.078 -2.011 -22.332 1.00 86.62 341 PRO A N 1
ATOM 2663 C CA . PRO A 1 341 ? -8.051 -2.477 -23.728 1.00 86.62 341 PRO A CA 1
ATOM 2664 C C . PRO A 1 341 ? -8.139 -1.381 -24.795 1.00 86.62 341 PRO A C 1
ATOM 2666 O O . PRO A 1 341 ? -7.801 -1.609 -25.955 1.00 86.62 341 PRO A O 1
ATOM 2669 N N . HIS A 1 342 ? -8.617 -0.198 -24.410 1.00 85.75 342 HIS A N 1
ATOM 2670 C CA . HIS A 1 342 ? -8.763 0.971 -25.275 1.00 85.75 342 HIS A CA 1
ATOM 2671 C C . HIS A 1 342 ? -7.761 2.081 -24.938 1.00 85.75 342 HIS A C 1
ATOM 2673 O O . HIS A 1 342 ? -7.978 3.227 -25.329 1.00 85.75 342 HIS A O 1
ATOM 2679 N N . TYR A 1 343 ? -6.687 1.764 -24.205 1.00 85.75 343 TYR A N 1
ATOM 2680 C CA . TYR A 1 343 ? -5.657 2.740 -23.872 1.00 85.75 343 TYR A CA 1
ATOM 2681 C C . TYR A 1 343 ? -5.026 3.314 -25.140 1.00 85.75 343 TYR A C 1
ATOM 2683 O O . TYR A 1 343 ? -4.500 2.593 -25.989 1.00 85.75 343 TYR A O 1
ATOM 2691 N N . ASP A 1 344 ? -5.077 4.635 -25.256 1.00 87.25 344 ASP A N 1
ATOM 2692 C CA . ASP A 1 344 ? -4.509 5.364 -26.375 1.00 87.25 344 ASP A CA 1
ATOM 2693 C C . ASP A 1 344 ? -3.082 5.793 -26.019 1.00 87.25 344 ASP A C 1
ATOM 2695 O O . ASP A 1 344 ? -2.876 6.650 -25.156 1.00 87.25 344 ASP A O 1
ATOM 2699 N N . PHE A 1 345 ? -2.090 5.197 -26.687 1.00 87.69 345 PHE A N 1
ATOM 2700 C CA . PHE A 1 345 ? -0.675 5.540 -26.511 1.00 87.69 345 PHE A CA 1
ATOM 2701 C C . PHE A 1 345 ? -0.298 6.893 -27.150 1.00 87.69 345 PHE A C 1
ATOM 2703 O O . PHE A 1 345 ? 0.844 7.331 -27.009 1.00 87.69 345 PHE A O 1
ATOM 2710 N N . GLY A 1 346 ? -1.236 7.596 -27.796 1.00 87.56 346 GLY A N 1
ATOM 2711 C CA . GLY A 1 346 ? -0.994 8.836 -28.532 1.00 87.56 346 GLY A CA 1
ATOM 2712 C C . GLY A 1 346 ? -0.341 8.571 -29.889 1.00 87.56 346 GLY A C 1
ATOM 2713 O O . GLY A 1 346 ? -0.596 7.554 -30.526 1.00 87.56 346 GLY A O 1
ATOM 2714 N N . ASP A 1 347 ? 0.552 9.463 -30.315 1.00 84.31 347 ASP A N 1
ATOM 2715 C CA . ASP A 1 347 ? 1.243 9.354 -31.613 1.00 84.31 347 ASP A CA 1
ATOM 2716 C C . ASP A 1 347 ? 2.313 8.241 -31.648 1.00 84.31 347 ASP A C 1
ATOM 2718 O O . ASP A 1 347 ? 2.974 8.015 -32.664 1.00 84.31 347 ASP A O 1
ATOM 2722 N N . ARG A 1 348 ? 2.502 7.536 -30.527 1.00 85.38 348 ARG A N 1
ATOM 2723 C CA . ARG A 1 348 ? 3.533 6.518 -30.342 1.00 85.38 348 ARG A CA 1
ATOM 2724 C C . ARG A 1 348 ? 3.031 5.141 -30.779 1.00 85.38 348 ARG A C 1
ATOM 2726 O O . ARG A 1 348 ? 2.039 4.622 -30.270 1.00 85.38 348 ARG A O 1
ATOM 2733 N N . VAL A 1 349 ? 3.767 4.519 -31.699 1.00 79.25 349 VAL A N 1
ATOM 2734 C CA . VAL A 1 349 ? 3.456 3.186 -32.233 1.00 79.25 349 VAL A CA 1
ATOM 2735 C C . VAL A 1 349 ? 3.876 2.096 -31.247 1.00 79.25 349 VAL A C 1
ATOM 2737 O O . VAL A 1 349 ? 4.992 2.108 -30.736 1.00 79.25 349 VAL A O 1
ATOM 2740 N N . MET A 1 350 ? 3.002 1.114 -31.018 1.00 81.00 350 MET A N 1
ATOM 2741 C CA . MET A 1 350 ? 3.313 -0.046 -30.179 1.00 81.00 350 MET A CA 1
ATOM 2742 C C . MET A 1 350 ? 4.395 -0.946 -30.793 1.00 81.00 350 MET A C 1
ATOM 2744 O O . MET A 1 350 ? 4.271 -1.415 -31.932 1.00 81.00 350 MET A O 1
ATOM 2748 N N . VAL A 1 351 ? 5.414 -1.267 -29.998 1.00 78.81 351 VAL A N 1
ATOM 2749 C CA . VAL A 1 351 ? 6.524 -2.157 -30.360 1.00 78.81 351 VAL A CA 1
ATOM 2750 C C . VAL A 1 351 ? 6.046 -3.611 -30.450 1.00 78.81 351 VAL A C 1
ATOM 2752 O O . VAL A 1 351 ? 6.413 -4.328 -31.387 1.00 78.81 351 VAL A O 1
ATOM 2755 N N . GLY A 1 352 ? 5.164 -4.047 -29.544 1.00 66.81 352 GLY A N 1
ATOM 2756 C CA . GLY A 1 352 ? 4.617 -5.407 -29.512 1.00 66.81 352 GLY A CA 1
ATOM 2757 C C . GLY A 1 352 ? 3.810 -5.770 -30.761 1.00 66.81 352 GLY A C 1
ATOM 2758 O O . GLY A 1 352 ? 3.860 -6.909 -31.232 1.00 66.81 352 GLY A O 1
ATOM 2759 N N . VAL A 1 353 ? 3.136 -4.791 -31.374 1.00 61.97 353 VAL A N 1
ATOM 2760 C CA . VAL A 1 353 ? 2.399 -4.973 -32.638 1.00 61.97 353 VAL A CA 1
ATOM 2761 C C . VAL A 1 353 ? 3.361 -5.207 -33.810 1.00 61.97 353 VAL A C 1
ATOM 2763 O O . VAL A 1 353 ? 3.105 -6.060 -34.661 1.00 61.97 353 VAL A O 1
ATOM 2766 N N . HIS A 1 354 ? 4.501 -4.509 -33.834 1.00 54.03 354 HIS A N 1
ATOM 2767 C CA . HIS A 1 354 ? 5.523 -4.648 -34.879 1.00 54.03 354 HIS A CA 1
ATOM 2768 C C . HIS A 1 354 ? 6.288 -5.975 -34.812 1.00 54.03 354 HIS A C 1
ATOM 2770 O O . HIS A 1 354 ? 6.706 -6.507 -35.842 1.00 54.03 354 HIS A O 1
ATOM 2776 N N . LEU A 1 355 ? 6.480 -6.533 -33.618 1.00 51.97 355 LEU A N 1
ATOM 2777 C CA . LEU A 1 355 ? 7.124 -7.837 -33.472 1.00 51.97 355 LEU A CA 1
ATOM 2778 C C . LEU A 1 355 ? 6.157 -8.977 -33.788 1.00 51.97 355 LEU A C 1
ATOM 2780 O O . LEU A 1 355 ? 6.533 -9.877 -34.532 1.00 51.97 355 LEU A O 1
ATOM 2784 N N . ARG A 1 356 ? 4.893 -8.913 -33.352 1.00 51.25 356 ARG A N 1
ATOM 2785 C CA . ARG A 1 356 ? 3.894 -9.929 -33.734 1.00 51.25 356 ARG A CA 1
ATOM 2786 C C . ARG A 1 356 ? 3.662 -9.977 -35.247 1.00 51.25 356 ARG A C 1
ATOM 2788 O O . ARG A 1 356 ? 3.545 -11.071 -35.792 1.00 51.25 356 ARG A O 1
ATOM 2795 N N . SER A 1 357 ? 3.674 -8.836 -35.942 1.00 49.97 357 SER A N 1
ATOM 2796 C CA . SER A 1 357 ? 3.564 -8.806 -37.408 1.00 49.97 357 SER A CA 1
ATOM 2797 C C . SER A 1 357 ? 4.811 -9.363 -38.106 1.00 49.97 357 SER A C 1
ATOM 2799 O O . SER A 1 357 ? 4.678 -10.167 -39.025 1.00 49.97 357 SER A O 1
ATOM 2801 N N . LYS A 1 358 ? 6.025 -9.040 -37.636 1.00 47.31 358 LYS A N 1
ATOM 2802 C CA . LYS A 1 358 ? 7.268 -9.636 -38.165 1.00 47.31 358 LYS A CA 1
ATOM 2803 C C . LYS A 1 358 ? 7.344 -11.145 -37.937 1.00 47.31 358 LYS A C 1
ATOM 2805 O O . LYS A 1 358 ? 7.780 -11.867 -38.825 1.00 47.31 358 LYS A O 1
ATOM 2810 N N . TRP A 1 359 ? 6.907 -11.631 -36.778 1.00 43.75 359 TRP A N 1
ATOM 2811 C CA . TRP A 1 359 ? 6.907 -13.061 -36.468 1.00 43.75 359 TRP A CA 1
ATOM 2812 C C . TRP A 1 359 ? 5.817 -13.810 -37.235 1.00 43.75 359 TRP A C 1
ATOM 2814 O O . TRP A 1 359 ? 6.071 -14.921 -37.681 1.00 43.75 359 TRP A O 1
ATOM 2824 N N . ALA A 1 360 ? 4.654 -13.195 -37.473 1.00 45.75 360 ALA A N 1
ATOM 2825 C CA . ALA A 1 360 ? 3.630 -13.753 -38.355 1.00 45.75 360 ALA A CA 1
ATOM 2826 C C . ALA A 1 360 ? 4.135 -13.892 -39.800 1.00 45.75 360 ALA A C 1
ATOM 2828 O O . ALA A 1 360 ? 3.900 -14.929 -40.416 1.00 45.75 360 ALA A O 1
ATOM 2829 N N . VAL A 1 361 ? 4.884 -12.902 -40.308 1.00 50.34 361 VAL A N 1
ATOM 2830 C CA . VAL A 1 361 ? 5.530 -12.945 -41.636 1.00 50.34 361 VAL A CA 1
ATOM 2831 C C . VAL A 1 361 ? 6.646 -13.997 -41.687 1.00 50.34 361 VAL A C 1
ATOM 2833 O O . VAL A 1 361 ? 6.745 -14.737 -42.661 1.00 50.34 361 VAL A O 1
ATOM 2836 N N . SER A 1 362 ? 7.455 -14.129 -40.633 1.00 48.44 362 SER A N 1
ATOM 2837 C CA . SER A 1 362 ? 8.485 -15.175 -40.552 1.00 48.44 362 SER A CA 1
ATOM 2838 C C . SER A 1 362 ? 7.901 -16.583 -40.396 1.00 48.44 362 SER A C 1
ATOM 2840 O O . SER A 1 362 ? 8.457 -17.525 -40.950 1.00 48.44 362 SER A O 1
ATOM 2842 N N . ALA A 1 363 ? 6.778 -16.742 -39.689 1.00 47.28 363 ALA A N 1
ATOM 2843 C CA . ALA A 1 363 ? 6.069 -18.014 -39.569 1.00 47.28 363 ALA A CA 1
ATOM 2844 C C . ALA A 1 363 ? 5.430 -18.424 -40.904 1.00 47.28 363 ALA A C 1
ATOM 2846 O O . ALA A 1 363 ? 5.606 -19.560 -41.327 1.00 47.28 363 ALA A O 1
ATOM 2847 N N . THR A 1 364 ? 4.808 -17.487 -41.633 1.00 50.97 364 THR A N 1
ATOM 2848 C CA . THR A 1 364 ? 4.319 -17.763 -43.000 1.00 50.97 364 THR A CA 1
ATOM 2849 C C . THR A 1 364 ? 5.459 -18.062 -43.973 1.00 50.97 364 THR A C 1
ATOM 2851 O O . THR A 1 364 ? 5.303 -18.914 -44.844 1.00 50.97 364 THR A O 1
ATOM 2854 N N . ALA A 1 365 ? 6.621 -17.421 -43.821 1.00 46.00 365 ALA A N 1
ATOM 2855 C CA . ALA A 1 365 ? 7.807 -17.733 -44.618 1.00 46.00 365 ALA A CA 1
ATOM 2856 C C . ALA A 1 365 ? 8.396 -19.123 -44.297 1.00 46.00 365 ALA A C 1
ATOM 2858 O O . ALA A 1 365 ? 8.876 -19.798 -45.204 1.00 46.00 365 ALA A O 1
ATOM 2859 N N . LEU A 1 366 ? 8.332 -19.572 -43.038 1.00 44.88 366 LEU A N 1
ATOM 2860 C CA . LEU A 1 366 ? 8.737 -20.918 -42.608 1.00 44.88 366 LEU A CA 1
ATOM 2861 C C . LEU A 1 366 ? 7.737 -22.005 -43.038 1.00 44.88 366 LEU A C 1
ATOM 2863 O O . LEU A 1 366 ? 8.161 -23.095 -43.426 1.00 44.88 366 LEU A O 1
ATOM 2867 N N . ASP A 1 367 ? 6.438 -21.709 -43.051 1.00 50.38 367 ASP A N 1
ATOM 2868 C CA . ASP A 1 367 ? 5.411 -22.607 -43.596 1.00 50.38 367 ASP A CA 1
ATOM 2869 C C . ASP A 1 367 ? 5.567 -22.768 -45.121 1.00 50.38 367 ASP A C 1
ATOM 2871 O O . ASP A 1 367 ? 5.543 -23.886 -45.635 1.00 50.38 367 ASP A O 1
ATOM 2875 N N . LEU A 1 368 ? 5.884 -21.683 -45.841 1.00 47.34 368 LEU A N 1
ATOM 2876 C CA . LEU A 1 368 ? 6.223 -21.716 -47.273 1.00 47.34 368 LEU A CA 1
ATOM 2877 C C . LEU A 1 368 ? 7.503 -22.512 -47.586 1.00 47.34 368 LEU A C 1
ATOM 2879 O O . LEU A 1 368 ? 7.634 -23.053 -48.683 1.00 47.34 368 LEU A O 1
ATOM 2883 N N . TRP A 1 369 ? 8.448 -22.593 -46.646 1.00 40.47 369 TRP A N 1
ATOM 2884 C CA . TRP A 1 369 ? 9.701 -23.341 -46.817 1.00 40.47 369 TRP A CA 1
ATOM 2885 C C . TRP A 1 369 ? 9.602 -24.810 -46.382 1.00 40.47 369 TRP A C 1
ATOM 2887 O O . TRP A 1 369 ? 10.382 -25.639 -46.846 1.00 40.47 369 TRP A O 1
ATOM 2897 N N . SER A 1 370 ? 8.643 -25.151 -45.517 1.00 43.09 370 SER A N 1
ATOM 2898 C CA . SER A 1 370 ? 8.439 -26.514 -45.002 1.00 43.09 370 SER A CA 1
ATOM 2899 C C . SER A 1 370 ? 7.448 -27.357 -45.814 1.00 43.09 370 SER A C 1
ATOM 2901 O O . SER A 1 370 ? 7.248 -28.529 -45.495 1.00 43.09 370 SER A O 1
ATOM 2903 N N . GLY A 1 371 ? 6.901 -26.815 -46.907 1.00 47.19 371 GLY A N 1
ATOM 2904 C CA . GLY A 1 371 ? 6.178 -27.593 -47.913 1.00 47.19 371 GLY A CA 1
ATOM 2905 C C . GLY A 1 371 ? 4.907 -28.259 -47.383 1.00 47.19 371 GLY A C 1
ATOM 2906 O O . GLY A 1 371 ? 4.735 -29.470 -47.546 1.00 47.19 371 GLY A O 1
ATOM 2907 N N . ARG A 1 372 ? 4.020 -27.471 -46.770 1.00 42.34 372 ARG A N 1
ATOM 2908 C CA . ARG A 1 372 ? 2.593 -27.800 -46.670 1.00 42.34 372 ARG A CA 1
ATOM 2909 C C . ARG A 1 372 ? 1.752 -26.823 -47.467 1.00 42.34 372 ARG A C 1
ATOM 2911 O O . ARG A 1 372 ? 2.041 -25.611 -47.387 1.00 42.34 372 ARG A O 1
#

Organism: NCBI:txid28092